Protein AF-A0A7S3EVH3-F1 (afdb_monomer)

Radius of gyration: 19.35 Å; Cα contacts (8 Å, |Δi|>4): 293; chains: 1; bounding box: 49×56×53 Å

Solvent-accessible surface area (backbone atoms only — not comparable to full-atom values): 12586 Å² total; per-res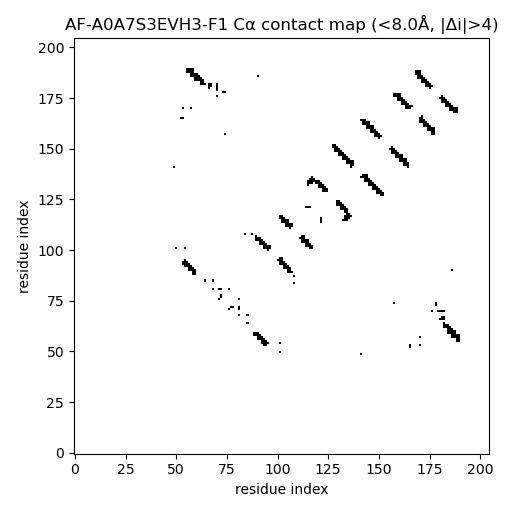idue (Å²): 135,85,92,82,82,86,76,76,78,83,79,81,77,78,91,76,84,80,89,79,80,83,69,92,84,60,80,83,80,73,80,82,63,86,82,79,84,73,80,84,78,85,78,73,87,68,60,64,76,61,52,56,76,62,47,44,47,31,38,67,69,48,63,41,57,72,43,45,50,52,36,40,50,74,71,64,50,54,70,68,59,50,58,54,57,73,70,54,78,56,36,38,36,28,42,76,38,99,84,75,42,72,34,33,32,37,49,41,96,87,71,49,74,41,75,45,33,59,87,52,73,40,76,50,75,57,97,62,29,42,36,42,36,42,34,40,80,50,78,94,77,70,28,41,36,36,40,37,38,38,34,41,75,86,69,52,71,51,47,34,43,30,45,32,39,72,60,90,79,28,44,37,35,40,38,35,41,74,95,46,61,62,32,46,38,34,23,38,63,60,84,69,76,80,80,64,71,59,72,58,59,66,70,74,108

Nearest PDB structures (foldseek):
  6c1z-assembly1_A  TM=7.494E-01  e=9.333E-07  Caenorhabditis elegans
  1yqf-assembly2_E  TM=3.099E-01  e=3.239E-01  Leishmania major
  6ntr-assembly2_B  TM=3.337E-01  e=7.549E+00  Brucella abortus

Mean predicted aligned error: 13.77 Å

Structure (mmCIF, N/CA/C/O backbone):
data_AF-A0A7S3EVH3-F1
#
_entry.id   AF-A0A7S3EVH3-F1
#
loop_
_atom_site.group_PDB
_atom_site.id
_atom_site.type_symbol
_atom_site.label_atom_id
_atom_site.label_alt_id
_atom_site.label_comp_id
_atom_site.label_asym_id
_atom_site.label_entity_id
_atom_site.label_seq_id
_atom_site.pdbx_PDB_ins_code
_atom_site.Cartn_x
_atom_site.Cartn_y
_atom_site.Cartn_z
_atom_site.occupancy
_atom_site.B_iso_or_equiv
_atom_site.auth_seq_id
_atom_site.auth_comp_id
_atom_site.auth_asym_id
_atom_site.auth_atom_id
_atom_site.pdbx_PDB_model_num
ATOM 1 N N . LYS A 1 1 ? -12.259 -39.262 -27.243 1.00 33.41 1 LYS A N 1
ATOM 2 C CA . LYS A 1 1 ? -11.154 -40.156 -26.825 1.00 33.41 1 LYS A CA 1
ATOM 3 C C . LYS A 1 1 ? -10.058 -39.291 -26.198 1.00 33.41 1 LYS A C 1
ATOM 5 O O . LYS A 1 1 ? -9.522 -38.476 -26.925 1.00 33.41 1 LYS A O 1
ATOM 10 N N . LEU A 1 2 ? -9.851 -39.462 -24.880 1.00 28.41 2 LEU A N 1
ATOM 11 C CA . LEU A 1 2 ? -8.681 -39.143 -24.023 1.00 28.41 2 LEU A CA 1
ATOM 12 C C . LEU A 1 2 ? -8.098 -37.711 -24.119 1.00 28.41 2 LEU A C 1
ATOM 14 O O . LEU A 1 2 ? -7.528 -37.355 -25.136 1.00 28.41 2 LEU A O 1
ATOM 18 N N . SER A 1 3 ? -8.292 -36.777 -23.178 1.00 29.31 3 SER A N 1
ATOM 19 C CA . SER A 1 3 ? -7.919 -36.715 -21.745 1.00 29.31 3 SER A CA 1
ATOM 20 C C . SER A 1 3 ? -6.409 -36.738 -21.451 1.00 29.31 3 SER A C 1
ATOM 22 O O . SER A 1 3 ? -5.829 -37.807 -21.300 1.00 29.31 3 SER A O 1
ATOM 24 N N . SER A 1 4 ? -5.822 -35.553 -21.258 1.00 28.30 4 SER A N 1
ATOM 25 C CA . SER A 1 4 ? -4.696 -35.265 -20.343 1.00 28.30 4 SER A CA 1
ATOM 26 C C . SER A 1 4 ? -4.442 -33.748 -20.411 1.00 28.30 4 SER A C 1
ATOM 28 O O . SER A 1 4 ? -4.101 -33.239 -21.468 1.00 28.30 4 SER A O 1
ATOM 30 N N . GLY A 1 5 ? -4.689 -32.923 -19.395 1.00 26.11 5 GLY A N 1
ATOM 31 C CA . GLY A 1 5 ? -4.369 -33.146 -17.989 1.00 26.11 5 GLY A CA 1
ATOM 32 C C . GLY A 1 5 ? -3.010 -32.537 -17.624 1.00 26.11 5 GLY A C 1
ATOM 33 O O . GLY A 1 5 ? -2.240 -33.184 -16.928 1.00 26.11 5 GLY A O 1
ATOM 34 N N . LEU A 1 6 ? -2.692 -31.318 -18.081 1.00 23.17 6 LEU A N 1
ATOM 35 C CA . LEU A 1 6 ? -1.533 -30.566 -17.586 1.00 23.17 6 LEU A CA 1
ATOM 36 C C . LEU A 1 6 ? -1.890 -29.926 -16.240 1.00 23.17 6 LEU A C 1
ATOM 38 O O . LEU A 1 6 ? -2.301 -28.772 -16.141 1.00 23.17 6 LEU A O 1
ATOM 42 N N . ARG A 1 7 ? -1.771 -30.742 -15.190 1.00 23.73 7 ARG A N 1
ATOM 43 C CA . ARG A 1 7 ? -1.682 -30.278 -13.807 1.00 23.73 7 ARG A CA 1
ATOM 44 C C . ARG A 1 7 ? -0.336 -29.575 -13.655 1.00 23.73 7 ARG A C 1
ATOM 46 O O . ARG A 1 7 ? 0.694 -30.237 -13.582 1.00 23.73 7 ARG A O 1
ATOM 53 N N . PHE A 1 8 ? -0.337 -28.248 -13.617 1.00 24.58 8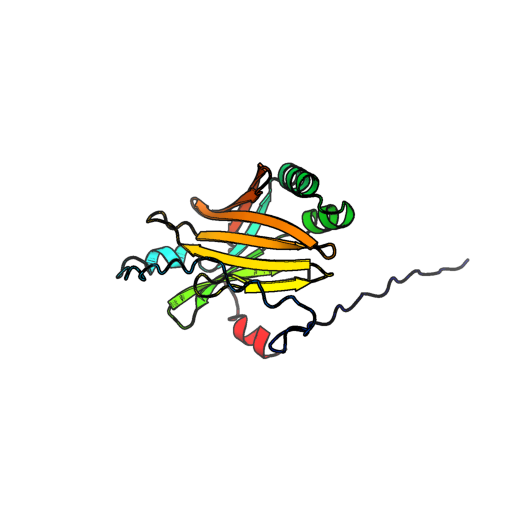 PHE A N 1
ATOM 54 C CA . PHE A 1 8 ? 0.836 -27.509 -13.163 1.00 24.58 8 PHE A CA 1
ATOM 55 C C . PHE A 1 8 ? 0.944 -27.683 -11.641 1.00 24.58 8 PHE A C 1
ATOM 57 O O . PHE A 1 8 ? -0.029 -27.397 -10.936 1.00 24.58 8 PHE A O 1
ATOM 64 N N . PRO A 1 9 ? 2.065 -28.205 -11.117 1.00 25.61 9 PRO A N 1
ATOM 65 C CA . PRO A 1 9 ? 2.225 -28.407 -9.688 1.00 25.61 9 PRO A CA 1
ATOM 66 C C . PRO A 1 9 ? 2.214 -27.052 -8.980 1.00 25.61 9 PRO A C 1
ATOM 68 O O . PRO A 1 9 ? 2.960 -26.140 -9.334 1.00 25.61 9 PRO A O 1
ATOM 71 N N . ALA A 1 10 ? 1.348 -26.936 -7.973 1.00 23.45 10 ALA A N 1
ATOM 72 C CA . ALA A 1 10 ? 1.364 -25.853 -7.007 1.00 23.45 10 ALA A CA 1
ATOM 73 C C . ALA A 1 10 ? 2.763 -25.785 -6.380 1.00 23.45 10 ALA A C 1
ATOM 75 O O . ALA A 1 10 ? 3.157 -26.662 -5.608 1.00 23.45 10 ALA A O 1
ATOM 76 N N . VAL A 1 11 ? 3.534 -24.766 -6.755 1.00 24.39 11 VAL A N 1
ATOM 77 C CA . VAL A 1 11 ? 4.850 -24.510 -6.176 1.00 24.39 11 VAL A CA 1
ATOM 78 C C . VAL A 1 11 ? 4.617 -24.030 -4.744 1.00 24.39 11 VAL A C 1
ATOM 80 O O . VAL A 1 11 ? 4.330 -22.860 -4.503 1.00 24.39 11 VAL A O 1
ATOM 83 N N . LYS A 1 12 ? 4.708 -24.959 -3.786 1.00 23.61 12 LYS A N 1
ATOM 84 C CA . LYS A 1 12 ? 4.946 -24.652 -2.373 1.00 23.61 12 LYS A CA 1
ATOM 85 C C . LYS A 1 12 ? 6.299 -23.946 -2.287 1.00 23.61 12 LYS A C 1
ATOM 87 O O . LYS A 1 12 ? 7.338 -24.600 -2.291 1.00 23.61 12 LYS A O 1
ATOM 92 N N . ILE A 1 13 ? 6.292 -22.617 -2.258 1.00 29.45 13 ILE A N 1
ATOM 93 C CA . ILE A 1 13 ? 7.488 -21.840 -1.935 1.00 29.45 13 ILE A CA 1
ATOM 94 C C . ILE A 1 13 ? 7.599 -21.830 -0.413 1.00 29.45 13 ILE A C 1
ATOM 96 O O . ILE A 1 13 ? 6.773 -21.248 0.282 1.00 29.45 13 ILE A O 1
ATOM 100 N N . VAL A 1 14 ? 8.591 -22.574 0.068 1.00 25.83 14 VAL A N 1
ATOM 101 C CA . VAL A 1 14 ? 8.949 -22.757 1.473 1.00 25.83 14 VAL A CA 1
ATOM 102 C C . VAL A 1 14 ? 9.402 -21.427 2.076 1.00 25.83 14 VAL A C 1
ATOM 104 O O . VAL A 1 14 ? 10.311 -20.781 1.557 1.00 25.83 14 VAL A O 1
ATOM 107 N N . GLU A 1 15 ? 8.784 -21.052 3.194 1.00 27.70 15 GLU A N 1
ATOM 108 C CA . GLU A 1 15 ? 9.238 -19.989 4.086 1.00 27.70 15 GLU A CA 1
ATOM 109 C C . GLU A 1 15 ? 10.544 -20.393 4.785 1.00 27.70 15 GLU A C 1
ATOM 111 O O . GLU A 1 15 ? 10.586 -21.309 5.604 1.00 27.70 15 GLU A O 1
ATOM 116 N N . ARG A 1 16 ? 11.616 -19.668 4.473 1.00 26.92 16 ARG A N 1
ATOM 117 C CA . ARG A 1 16 ? 12.707 -19.294 5.386 1.00 26.92 16 ARG A CA 1
ATOM 118 C C . ARG A 1 16 ? 13.078 -17.869 4.955 1.00 26.92 16 ARG A C 1
ATOM 120 O O . ARG A 1 16 ? 13.233 -17.624 3.767 1.00 26.92 16 ARG A O 1
ATOM 127 N N . CYS A 1 17 ? 13.107 -16.859 5.814 1.00 26.12 17 CYS A N 1
ATOM 128 C CA . CYS A 1 17 ? 13.926 -16.811 7.012 1.00 26.12 17 CYS A CA 1
ATOM 129 C C . CYS A 1 17 ? 13.255 -15.987 8.121 1.00 26.12 17 CYS A C 1
ATOM 131 O O . CYS A 1 17 ? 13.210 -14.761 8.048 1.00 26.12 17 CYS A O 1
ATOM 133 N N . GLY A 1 18 ? 12.841 -16.662 9.192 1.00 25.80 18 GLY A N 1
ATOM 134 C CA . GLY A 1 18 ? 13.049 -16.137 10.537 1.00 25.80 18 GLY A CA 1
ATOM 135 C C . GLY A 1 18 ? 14.475 -16.494 10.959 1.00 25.80 18 GLY A C 1
ATOM 136 O O . GLY A 1 18 ? 14.907 -17.615 10.712 1.00 25.80 18 GLY A O 1
ATOM 137 N N . ALA A 1 19 ? 15.196 -15.524 11.521 1.00 33.53 19 ALA A N 1
ATOM 138 C CA . ALA A 1 19 ? 16.463 -15.669 12.247 1.00 33.53 19 ALA A CA 1
ATOM 139 C C . ALA A 1 19 ? 17.527 -16.619 11.642 1.00 33.53 19 ALA A C 1
ATOM 141 O O . ALA A 1 19 ? 17.525 -17.823 11.878 1.00 33.53 19 ALA A O 1
ATOM 142 N N . GLY A 1 20 ? 18.528 -16.061 10.953 1.00 27.48 20 GLY A N 1
ATOM 143 C CA . GLY A 1 20 ? 19.763 -16.803 10.682 1.00 27.48 20 GLY A CA 1
ATOM 144 C C . GLY A 1 20 ? 20.573 -16.268 9.510 1.00 27.48 20 GLY A C 1
ATOM 145 O O . GLY A 1 20 ? 20.196 -16.478 8.366 1.00 27.48 20 GLY A O 1
ATOM 146 N N . LEU A 1 21 ? 21.692 -15.619 9.846 1.00 29.34 21 LEU A N 1
ATOM 147 C CA . LEU A 1 21 ? 22.930 -15.477 9.068 1.00 29.34 21 LEU A CA 1
ATOM 148 C C . LEU A 1 21 ? 22.802 -14.946 7.625 1.00 29.34 21 LEU A C 1
ATOM 150 O O . LEU A 1 21 ? 22.403 -15.635 6.690 1.00 29.34 21 LEU A O 1
ATOM 154 N N . LEU A 1 22 ? 23.243 -13.696 7.446 1.00 31.09 22 LEU A N 1
ATOM 155 C CA . LEU A 1 22 ? 23.577 -13.142 6.133 1.00 31.09 22 LEU A CA 1
ATOM 156 C C . LEU A 1 22 ? 24.621 -14.044 5.439 1.00 31.09 22 LEU A C 1
ATOM 158 O O . LEU A 1 22 ? 25.588 -14.430 6.091 1.00 31.09 22 LEU A O 1
ATOM 162 N N . PRO A 1 23 ? 24.478 -14.349 4.138 1.00 31.89 23 PRO A N 1
ATOM 163 C CA . PRO A 1 23 ? 25.526 -15.017 3.373 1.00 31.89 23 PRO A CA 1
ATOM 164 C C . PRO A 1 23 ? 26.793 -14.151 3.267 1.00 31.89 23 PRO A C 1
ATOM 166 O O . PRO A 1 23 ? 26.706 -12.964 2.945 1.00 31.89 23 PRO A O 1
ATOM 169 N N . ASP A 1 24 ? 27.963 -14.764 3.467 1.00 32.72 24 ASP A N 1
ATOM 170 C CA . ASP A 1 24 ? 29.290 -14.121 3.562 1.00 32.72 24 ASP A CA 1
ATOM 171 C C . ASP A 1 24 ? 29.799 -13.416 2.284 1.00 32.72 24 ASP A C 1
ATOM 173 O O . ASP A 1 24 ? 30.883 -12.838 2.281 1.00 32.72 24 ASP A O 1
ATOM 177 N N . TRP A 1 25 ? 29.032 -13.423 1.193 1.00 39.03 25 TRP A N 1
ATOM 178 C CA . TRP A 1 25 ? 29.402 -12.798 -0.085 1.00 39.03 25 TRP A CA 1
ATOM 179 C C . TRP A 1 25 ? 28.774 -11.411 -0.308 1.00 39.03 25 TRP A C 1
ATOM 181 O O . TRP A 1 25 ? 28.975 -10.802 -1.360 1.00 39.03 25 TRP A O 1
ATOM 191 N N . LEU A 1 26 ? 28.034 -10.879 0.671 1.00 33.00 26 LEU A N 1
ATOM 192 C CA . LEU A 1 26 ? 27.594 -9.483 0.658 1.00 33.00 26 LEU A CA 1
ATOM 193 C C . LEU A 1 26 ? 28.751 -8.555 1.076 1.00 33.00 26 LEU A C 1
ATOM 195 O O . LEU A 1 26 ? 29.327 -8.753 2.149 1.00 33.00 26 LEU A O 1
ATOM 199 N N . PRO A 1 27 ? 29.077 -7.505 0.298 1.00 31.69 27 PRO A N 1
ATOM 200 C CA . PRO A 1 27 ? 30.051 -6.504 0.717 1.00 31.69 27 PRO A CA 1
ATOM 201 C C . PRO A 1 27 ? 29.631 -5.876 2.055 1.00 31.69 27 PRO A C 1
ATOM 203 O O . PRO A 1 27 ? 28.543 -5.309 2.172 1.00 31.69 27 PRO A O 1
ATOM 206 N N . ARG A 1 28 ? 30.503 -5.946 3.070 1.00 36.91 28 ARG A N 1
ATOM 207 C CA . ARG A 1 28 ? 30.294 -5.361 4.413 1.00 36.91 28 ARG A CA 1
ATOM 208 C C . ARG A 1 28 ? 30.282 -3.822 4.438 1.00 36.91 28 ARG A C 1
ATOM 210 O O . ARG A 1 28 ? 30.134 -3.229 5.495 1.00 36.91 28 ARG A O 1
ATOM 217 N N . SER A 1 29 ? 30.417 -3.145 3.300 1.00 40.53 29 SER A N 1
ATOM 218 C CA . SER A 1 29 ? 30.677 -1.700 3.227 1.00 40.53 29 SER A CA 1
ATOM 219 C C . SER A 1 29 ? 29.430 -0.800 3.245 1.00 40.53 29 SER A C 1
ATOM 221 O O . SER A 1 29 ? 29.492 0.323 2.755 1.00 40.53 29 SER A O 1
ATOM 223 N N . TRP A 1 30 ? 28.290 -1.260 3.766 1.00 44.56 30 TRP A N 1
ATOM 224 C CA . TRP A 1 30 ? 27.038 -0.481 3.780 1.00 44.56 30 TRP A CA 1
ATOM 225 C C . TRP A 1 30 ? 26.741 0.212 5.124 1.00 44.56 30 TRP A C 1
ATOM 227 O O . TRP A 1 30 ? 25.708 0.864 5.264 1.00 44.56 30 TRP A O 1
ATOM 237 N N . GLU A 1 31 ? 27.653 0.113 6.098 1.00 39.75 31 GLU A N 1
ATOM 238 C CA . GLU A 1 31 ? 27.530 0.704 7.443 1.00 39.75 31 GLU A CA 1
ATOM 239 C C . GLU A 1 31 ? 27.731 2.234 7.494 1.00 39.75 31 GLU A C 1
ATOM 241 O O . GLU A 1 31 ? 27.562 2.840 8.549 1.00 39.75 31 GLU A O 1
ATOM 246 N N . SER A 1 32 ? 28.037 2.900 6.378 1.00 37.44 32 SER A N 1
ATOM 247 C CA . SER A 1 32 ? 28.276 4.350 6.333 1.00 37.44 32 SER A CA 1
ATOM 248 C C . SER A 1 32 ? 27.144 5.128 5.652 1.00 37.44 32 SER A C 1
ATOM 250 O O . SER A 1 32 ? 27.332 5.795 4.638 1.00 37.44 32 SER A O 1
ATOM 252 N N . LEU A 1 33 ? 25.951 5.108 6.249 1.00 41.22 33 LEU A N 1
ATOM 253 C CA . LEU A 1 33 ? 24.999 6.213 6.088 1.00 41.22 33 LEU A CA 1
ATOM 254 C C . LEU A 1 33 ? 24.999 7.030 7.385 1.00 41.22 33 LEU A C 1
ATOM 256 O O . LEU A 1 33 ? 24.988 6.430 8.462 1.00 41.22 33 LEU A O 1
ATOM 260 N N . PRO A 1 34 ? 25.050 8.376 7.323 1.00 30.88 34 PRO A N 1
ATOM 261 C CA . PRO A 1 34 ? 25.174 9.207 8.512 1.00 30.88 34 PRO A CA 1
ATOM 262 C C . PRO A 1 34 ? 24.037 8.898 9.486 1.00 30.88 34 PRO A C 1
ATOM 264 O O . PRO A 1 34 ? 22.855 9.011 9.157 1.00 30.88 34 PRO A O 1
ATOM 267 N N . SER A 1 35 ? 24.412 8.495 10.698 1.00 30.39 35 SER A N 1
ATOM 268 C CA . SER A 1 35 ? 23.500 8.284 11.811 1.00 30.39 35 SER A CA 1
ATOM 269 C C . SER A 1 35 ? 22.940 9.635 12.252 1.00 30.39 35 SER A C 1
ATOM 271 O O . SER A 1 35 ? 23.463 10.310 13.136 1.00 30.39 35 SER A O 1
ATOM 273 N N . PHE A 1 36 ? 21.845 10.060 11.625 1.00 31.75 36 PHE A N 1
ATOM 274 C CA . PHE A 1 36 ? 21.054 11.169 12.139 1.00 31.75 36 PHE A CA 1
ATOM 275 C C . PHE A 1 36 ? 20.420 10.735 13.469 1.00 31.75 36 PHE A C 1
ATOM 277 O O . PHE A 1 36 ? 19.382 10.074 13.508 1.00 31.75 36 PHE A O 1
ATOM 284 N N . ARG A 1 37 ? 21.082 11.079 14.580 1.00 28.02 37 ARG A N 1
ATOM 285 C CA . ARG A 1 37 ? 20.525 10.974 15.933 1.00 28.02 37 ARG A CA 1
ATOM 286 C C . ARG A 1 37 ? 19.428 12.022 16.086 1.00 28.02 37 ARG A C 1
ATOM 288 O O . ARG A 1 37 ? 19.713 13.187 16.347 1.00 28.02 37 ARG A O 1
ATOM 295 N N . TRP A 1 38 ? 18.177 11.593 15.994 1.00 36.06 38 TRP A N 1
ATOM 296 C CA . TRP A 1 38 ? 17.043 12.394 16.443 1.00 36.06 38 TRP A CA 1
ATOM 297 C C . TRP A 1 38 ? 16.610 11.938 17.833 1.00 36.06 38 TRP A C 1
ATOM 299 O O . TRP A 1 38 ? 16.515 10.744 18.115 1.00 36.06 38 TRP A O 1
ATOM 309 N N . ARG A 1 39 ? 16.402 12.906 18.730 1.00 27.31 39 ARG A N 1
ATOM 310 C CA . ARG A 1 39 ? 15.889 12.651 20.080 1.00 27.31 39 ARG A CA 1
ATOM 311 C C . ARG A 1 39 ? 14.427 12.195 19.975 1.00 27.31 39 ARG A C 1
ATOM 313 O O . ARG A 1 39 ? 13.677 12.826 19.232 1.00 27.31 39 ARG A O 1
ATOM 320 N N . PRO A 1 40 ? 13.995 11.168 20.725 1.00 35.19 40 PRO A N 1
ATOM 321 C CA . PRO A 1 40 ? 12.588 10.797 20.770 1.00 35.19 40 PRO A CA 1
ATOM 322 C C . PRO A 1 40 ? 11.782 11.952 21.373 1.00 35.19 40 PRO A C 1
ATOM 324 O O . PRO A 1 40 ? 12.034 12.386 22.500 1.00 35.19 40 PRO A O 1
ATOM 327 N N . VAL A 1 41 ? 10.816 12.467 20.614 1.00 36.09 41 VAL A N 1
ATOM 328 C CA . VAL A 1 41 ? 9.817 13.403 21.132 1.00 36.09 41 VAL A CA 1
ATOM 329 C C . VAL A 1 41 ? 8.878 12.599 22.028 1.00 36.09 41 VAL A C 1
ATOM 331 O O . VAL A 1 41 ? 8.120 11.759 21.552 1.00 36.09 41 VAL A O 1
ATOM 334 N N . ARG A 1 42 ? 8.941 12.837 23.342 1.00 38.47 42 ARG A N 1
ATOM 335 C CA . ARG A 1 42 ? 7.944 12.346 24.303 1.00 38.47 42 ARG A CA 1
ATOM 336 C C . ARG A 1 42 ? 6.611 13.048 24.023 1.00 38.47 42 ARG A C 1
ATOM 338 O O . ARG A 1 42 ? 6.386 14.151 24.512 1.00 38.47 42 ARG A O 1
ATOM 345 N N . SER A 1 43 ? 5.731 12.435 23.237 1.00 38.50 43 SER A N 1
ATOM 346 C CA . SER A 1 43 ? 4.364 12.920 23.027 1.00 38.50 43 SER A CA 1
ATOM 347 C C . SER A 1 43 ? 3.420 12.292 24.059 1.00 38.50 43 SER A C 1
ATOM 349 O O . SER A 1 43 ? 2.974 11.154 23.946 1.00 38.50 43 SER A O 1
ATOM 351 N N . GLY A 1 44 ? 3.136 13.050 25.120 1.00 33.50 44 GLY A N 1
ATOM 352 C CA . GLY A 1 44 ? 2.207 12.658 26.176 1.00 33.50 44 GLY A CA 1
ATOM 353 C C . GLY A 1 44 ? 0.739 12.634 25.728 1.00 33.50 44 GL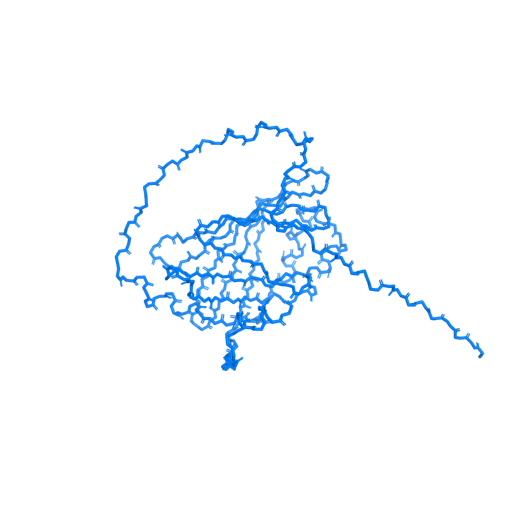Y A C 1
ATOM 354 O O . GLY A 1 44 ? 0.280 13.516 25.007 1.00 33.50 44 GLY A O 1
ATOM 355 N N . CYS A 1 45 ? 0.009 11.630 26.227 1.00 33.09 45 CYS A N 1
ATOM 356 C CA . CYS A 1 45 ? -1.435 11.548 26.520 1.00 33.09 45 CYS A CA 1
ATOM 357 C C . CYS A 1 45 ? -2.487 11.811 25.407 1.00 33.09 45 CYS A C 1
ATOM 359 O O . CYS A 1 45 ? -3.593 11.287 25.499 1.00 33.09 45 CYS A O 1
ATOM 361 N N . LYS A 1 46 ? -2.192 12.526 24.312 1.00 40.50 46 LYS A N 1
ATOM 362 C CA . LYS A 1 46 ? -3.131 12.698 23.179 1.00 40.50 46 LYS A CA 1
ATOM 363 C C . LYS A 1 46 ? -3.098 11.541 22.169 1.00 40.50 46 LYS A C 1
ATOM 365 O O . LYS A 1 46 ? -4.019 11.415 21.373 1.00 40.50 46 LYS A O 1
ATOM 370 N N . SER A 1 47 ? -2.085 10.676 22.202 1.00 50.81 47 SER A N 1
ATOM 371 C CA . SER A 1 47 ? -1.869 9.633 21.184 1.00 50.81 47 SER A CA 1
ATOM 372 C C . SER A 1 47 ? -2.904 8.493 21.207 1.00 50.81 47 SER A C 1
ATOM 374 O O . SER A 1 47 ? -3.228 7.949 20.152 1.00 50.81 47 SER A O 1
ATOM 376 N N . ALA A 1 48 ? -3.481 8.156 22.367 1.00 51.66 48 ALA A N 1
ATOM 377 C CA . ALA A 1 48 ? -4.284 6.938 22.538 1.00 51.66 48 ALA A CA 1
ATOM 378 C C . ALA A 1 48 ? -5.625 6.940 21.769 1.00 51.66 48 ALA A C 1
ATOM 380 O O . ALA A 1 48 ? -5.944 5.981 21.068 1.00 51.66 48 ALA A O 1
ATOM 381 N N . ARG A 1 49 ? -6.408 8.033 21.820 1.00 54.06 49 ARG A N 1
ATOM 382 C CA . ARG A 1 49 ? -7.712 8.107 21.116 1.00 54.06 49 ARG A CA 1
ATOM 383 C C . ARG A 1 49 ? -7.580 8.137 19.591 1.00 54.06 49 ARG A C 1
ATOM 385 O O . ARG A 1 49 ? -8.489 7.704 18.889 1.00 54.06 49 ARG A O 1
ATOM 392 N N . HIS A 1 50 ? -6.469 8.646 19.059 1.00 64.69 50 HIS A N 1
ATOM 393 C CA . HIS A 1 50 ? -6.274 8.748 17.611 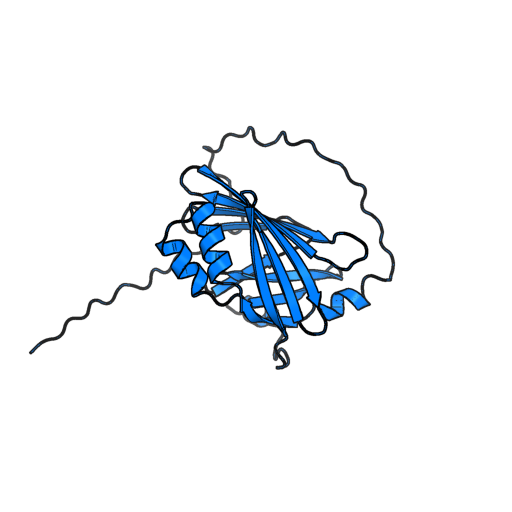1.00 64.69 50 HIS A CA 1
ATOM 394 C C . HIS A 1 50 ? -5.892 7.405 16.981 1.00 64.69 50 HIS A C 1
ATOM 396 O O . HIS A 1 50 ? -6.397 7.082 15.904 1.00 64.69 50 HIS A O 1
ATOM 402 N N . LYS A 1 51 ? -5.098 6.583 17.681 1.00 73.19 51 LYS A N 1
ATOM 403 C CA . LYS A 1 51 ? -4.738 5.225 17.242 1.00 73.19 51 LYS A CA 1
ATOM 404 C C . LYS A 1 51 ? -5.970 4.314 17.105 1.00 73.19 51 LYS A C 1
ATOM 406 O O . LYS A 1 51 ? -6.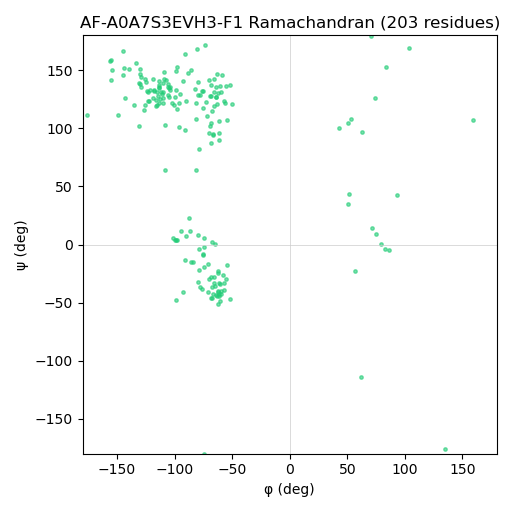033 3.530 16.165 1.00 73.19 51 LYS A O 1
ATOM 411 N N . GLN A 1 52 ? -7.009 4.491 17.931 1.00 81.75 52 GLN A N 1
ATOM 412 C CA . GLN A 1 52 ? -8.247 3.694 17.849 1.00 81.75 52 GLN A CA 1
ATOM 413 C C . GLN A 1 52 ? -8.951 3.752 16.485 1.00 81.75 52 GLN A C 1
ATOM 415 O O . GLN A 1 52 ? -9.541 2.761 16.057 1.00 81.75 52 GLN A O 1
ATOM 420 N N . ARG A 1 53 ? -8.881 4.884 15.767 1.00 87.56 53 ARG A N 1
ATOM 421 C CA . ARG A 1 53 ? -9.506 5.006 14.435 1.00 87.56 53 ARG A CA 1
ATOM 422 C C . ARG A 1 53 ? -8.856 4.095 13.399 1.00 87.56 53 ARG A C 1
ATOM 424 O O . ARG A 1 53 ? -9.532 3.689 12.460 1.00 87.56 53 ARG A O 1
ATOM 431 N N . TRP A 1 54 ? -7.577 3.780 13.582 1.00 90.38 54 TRP A N 1
ATOM 432 C CA . TRP A 1 54 ? -6.815 2.907 12.699 1.00 90.38 54 TRP A CA 1
ATOM 433 C C . TRP A 1 54 ? -7.095 1.431 12.961 1.00 90.38 54 TRP A C 1
ATOM 435 O O . TRP A 1 54 ? -7.072 0.643 12.020 1.00 90.38 54 TRP A O 1
ATOM 445 N N . ILE A 1 55 ? -7.383 1.063 14.213 1.00 90.75 55 ILE A N 1
ATOM 446 C CA . ILE A 1 55 ? -7.557 -0.330 14.635 1.00 90.75 55 ILE A CA 1
ATOM 447 C C . ILE A 1 55 ? -8.695 -0.997 13.860 1.00 90.75 55 ILE A C 1
ATOM 449 O O . ILE A 1 55 ? -9.809 -0.471 13.774 1.00 90.75 55 ILE A O 1
ATOM 453 N N . GLY A 1 56 ? -8.417 -2.183 13.329 1.00 91.44 56 GLY A N 1
ATOM 454 C CA . GLY A 1 56 ? -9.369 -3.016 12.607 1.00 91.44 56 GLY A CA 1
ATOM 455 C C . GLY A 1 56 ? -8.795 -3.602 11.324 1.00 91.44 56 GLY A C 1
ATOM 456 O O . GLY A 1 56 ? -7.615 -3.446 11.006 1.00 91.44 56 GLY A O 1
ATOM 457 N N . HIS A 1 57 ? -9.659 -4.295 10.588 1.00 94.06 57 HIS A N 1
ATOM 458 C CA . HIS A 1 57 ? -9.343 -4.884 9.291 1.00 94.06 57 HIS A CA 1
ATOM 459 C C . HIS A 1 57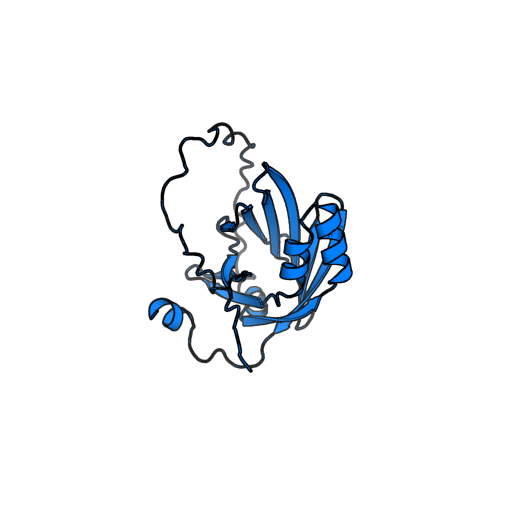 ? -9.878 -3.982 8.179 1.00 94.06 57 HIS A C 1
ATOM 461 O O . HIS A 1 57 ? -11.052 -3.619 8.162 1.00 94.06 57 HIS A O 1
ATOM 467 N N . TRP A 1 58 ? -8.994 -3.621 7.263 1.00 94.75 58 TRP A N 1
ATOM 468 C CA . TRP A 1 58 ? -9.228 -2.771 6.112 1.00 94.75 58 TRP A CA 1
ATOM 469 C C . TRP A 1 58 ? -9.097 -3.589 4.833 1.00 94.75 58 TRP A C 1
ATOM 471 O O . TRP A 1 58 ? -8.065 -4.218 4.582 1.00 94.75 58 TRP A O 1
ATOM 481 N N . GLU A 1 59 ? -10.135 -3.560 4.014 1.00 94.50 59 GLU A N 1
ATOM 482 C CA . GLU A 1 59 ? -10.189 -4.250 2.731 1.00 94.50 59 GLU A CA 1
ATOM 483 C C . GLU A 1 59 ? -10.141 -3.251 1.592 1.00 94.50 59 GLU A C 1
ATOM 485 O O . GLU A 1 59 ? -10.671 -2.146 1.718 1.00 94.50 59 GLU A O 1
ATOM 490 N N . LEU A 1 60 ? -9.550 -3.660 0.469 1.00 93.19 60 LEU A N 1
ATOM 491 C CA . LEU A 1 60 ? -9.577 -2.885 -0.763 1.00 93.19 60 LEU A CA 1
ATOM 492 C C . LEU A 1 60 ? -11.014 -2.463 -1.111 1.00 93.19 60 LEU A C 1
ATOM 494 O O . LEU A 1 60 ? -11.886 -3.306 -1.324 1.00 93.19 60 LEU A O 1
ATOM 498 N N . GLU A 1 61 ? -11.232 -1.155 -1.199 1.00 93.31 61 GLU A N 1
ATOM 499 C CA . GLU A 1 61 ? -12.456 -0.554 -1.729 1.00 93.31 61 GLU A CA 1
ATOM 500 C C . GLU A 1 61 ? -12.243 -0.123 -3.182 1.00 93.31 61 GLU A C 1
ATOM 502 O O . GLU A 1 61 ? -13.053 -0.446 -4.048 1.00 93.31 61 GLU A O 1
ATOM 507 N N . SER A 1 62 ? -11.136 0.572 -3.460 1.00 93.44 62 SER A N 1
ATOM 508 C CA . SER A 1 62 ? -10.755 0.985 -4.812 1.00 93.44 62 SER A CA 1
ATOM 509 C C . SER A 1 62 ? -9.251 1.228 -4.937 1.00 93.44 62 SER A C 1
ATOM 511 O O . SER A 1 62 ? -8.557 1.490 -3.953 1.00 93.44 62 SER A O 1
ATOM 513 N N . SER A 1 63 ? -8.739 1.152 -6.161 1.00 92.75 63 SER A N 1
ATOM 514 C CA . SER A 1 63 ? -7.339 1.413 -6.492 1.00 92.75 63 SER A CA 1
ATOM 515 C C . SER A 1 63 ? -7.216 2.074 -7.859 1.00 92.75 63 SER A C 1
ATOM 517 O O . SER A 1 63 ? -7.986 1.804 -8.779 1.00 92.75 63 SER A O 1
ATOM 519 N N . GLU A 1 64 ? -6.234 2.960 -8.001 1.00 93.12 64 GLU A N 1
ATOM 520 C CA . GLU A 1 64 ? -5.851 3.538 -9.290 1.00 93.12 64 GLU A CA 1
ATOM 521 C C . GLU A 1 64 ? -4.928 2.573 -10.059 1.00 93.12 64 GLU A C 1
ATOM 523 O O . GLU A 1 64 ? -3.755 2.875 -10.290 1.00 93.12 64 GLU A O 1
ATOM 528 N N . ASP A 1 65 ? -5.446 1.397 -10.430 1.00 90.25 65 ASP A N 1
ATOM 529 C CA . ASP A 1 65 ? -4.658 0.293 -11.007 1.00 90.25 65 ASP A CA 1
ATOM 530 C C . ASP A 1 65 ? -3.902 0.693 -12.282 1.00 90.25 65 ASP A C 1
ATOM 532 O O . ASP A 1 65 ? -2.732 0.346 -12.432 1.00 90.25 65 ASP A O 1
ATOM 536 N N . ASP A 1 66 ? -4.509 1.495 -13.162 1.00 92.56 66 ASP A N 1
ATOM 537 C CA . ASP A 1 66 ? -3.850 1.971 -14.388 1.00 92.56 66 ASP A CA 1
ATOM 538 C C . ASP A 1 66 ? -2.615 2.833 -14.080 1.00 92.56 66 ASP A C 1
ATOM 540 O O . ASP A 1 66 ? -1.570 2.708 -14.727 1.00 92.56 66 ASP A O 1
ATOM 544 N N . LYS A 1 67 ? -2.703 3.689 -13.050 1.00 92.44 67 LYS A N 1
ATOM 545 C CA . LYS A 1 67 ? -1.568 4.503 -12.593 1.00 92.44 67 LYS A CA 1
ATOM 546 C C . LYS A 1 67 ? -0.523 3.637 -11.901 1.00 92.44 67 LYS A C 1
ATOM 548 O O . LYS A 1 67 ? 0.667 3.828 -12.141 1.00 92.44 67 LYS A O 1
ATOM 553 N N . ALA A 1 68 ? -0.948 2.675 -11.082 1.00 89.44 68 ALA A N 1
ATOM 554 C CA . ALA A 1 68 ? -0.043 1.731 -10.437 1.00 89.44 68 ALA A CA 1
ATOM 555 C C . ALA A 1 68 ? 0.727 0.896 -11.477 1.00 89.44 68 ALA A C 1
ATOM 557 O O . ALA A 1 68 ? 1.943 0.737 -11.363 1.00 89.44 68 ALA A O 1
ATOM 558 N N . GLU A 1 69 ? 0.063 0.424 -12.538 1.00 90.19 69 GLU A N 1
ATOM 559 C CA . GLU A 1 69 ? 0.713 -0.284 -13.642 1.00 90.19 69 GLU A CA 1
ATOM 560 C C . GLU A 1 69 ? 1.692 0.617 -14.403 1.00 90.19 69 GLU A C 1
ATOM 562 O O . GLU A 1 69 ? 2.810 0.179 -14.694 1.00 90.19 69 GLU A O 1
ATOM 567 N N . ALA A 1 70 ? 1.312 1.863 -14.699 1.00 90.19 70 ALA A N 1
ATOM 568 C CA . ALA A 1 70 ? 2.188 2.828 -15.360 1.00 90.19 70 ALA A CA 1
ATOM 569 C C . ALA A 1 70 ? 3.448 3.126 -14.529 1.00 90.19 70 ALA A C 1
ATOM 571 O O . ALA A 1 70 ? 4.554 3.100 -15.071 1.00 90.19 70 ALA A O 1
ATOM 572 N N . VAL A 1 71 ? 3.293 3.323 -13.216 1.00 88.12 71 VAL A N 1
ATOM 573 C CA . VAL A 1 71 ? 4.404 3.526 -12.275 1.00 88.12 71 VAL A CA 1
ATOM 574 C C . VAL A 1 71 ? 5.313 2.301 -12.237 1.00 88.12 71 VAL A C 1
ATOM 576 O O . VAL A 1 71 ? 6.510 2.419 -12.474 1.00 88.12 71 VAL A O 1
ATOM 579 N N . MET A 1 72 ? 4.764 1.099 -12.037 1.00 86.25 72 MET A N 1
ATOM 580 C CA . MET A 1 72 ? 5.569 -0.128 -12.033 1.00 86.25 72 MET A CA 1
ATOM 581 C C . MET A 1 72 ? 6.288 -0.359 -13.370 1.00 86.25 72 MET A C 1
ATOM 583 O O . MET A 1 72 ? 7.392 -0.898 -13.399 1.00 86.25 72 MET A O 1
ATOM 587 N N . LYS A 1 73 ? 5.672 0.022 -14.496 1.00 88.25 73 LYS A N 1
ATOM 588 C CA . LYS A 1 73 ? 6.303 -0.060 -15.819 1.00 88.25 73 LYS A CA 1
ATOM 589 C C . LYS A 1 73 ? 7.482 0.912 -15.935 1.00 88.25 73 LYS A C 1
ATOM 591 O O . LYS A 1 73 ? 8.506 0.511 -16.482 1.00 88.25 73 LYS A O 1
ATOM 596 N N . ALA A 1 74 ? 7.343 2.142 -15.437 1.00 86.06 74 ALA A N 1
ATOM 597 C CA . ALA A 1 74 ? 8.413 3.141 -15.423 1.00 86.06 74 ALA A CA 1
ATOM 598 C C . ALA A 1 74 ? 9.587 2.721 -14.520 1.00 86.06 74 ALA A C 1
ATOM 600 O O . ALA A 1 74 ? 10.739 2.901 -14.895 1.00 86.06 74 ALA A O 1
ATOM 601 N N . GLU A 1 75 ? 9.293 2.060 -13.400 1.00 80.38 75 GLU A N 1
ATOM 602 C CA . GLU A 1 75 ? 10.270 1.468 -12.471 1.00 80.38 75 GLU A CA 1
ATOM 603 C C . GLU A 1 75 ? 10.923 0.171 -13.002 1.00 80.38 75 GLU A C 1
ATOM 605 O O . GLU A 1 75 ? 11.658 -0.514 -12.294 1.00 80.38 75 GLU A O 1
ATOM 610 N N . GLY A 1 76 ? 10.640 -0.224 -14.248 1.00 80.62 76 GLY A N 1
ATOM 611 C CA . GLY A 1 76 ? 11.256 -1.396 -14.874 1.00 80.62 76 GLY A CA 1
ATOM 612 C C . GLY A 1 76 ? 10.781 -2.746 -14.322 1.00 80.62 76 GLY A C 1
ATOM 613 O O . GLY A 1 76 ? 11.385 -3.778 -14.620 1.00 80.62 76 GLY A O 1
ATOM 614 N N . VAL A 1 77 ? 9.685 -2.787 -13.553 1.00 81.50 77 VAL A N 1
ATOM 615 C CA . VAL A 1 77 ? 9.122 -4.042 -13.029 1.00 81.50 77 VAL A CA 1
ATOM 616 C C . VAL A 1 77 ? 8.682 -4.930 -14.202 1.00 81.50 77 VAL A C 1
ATOM 618 O O . VAL A 1 77 ? 7.943 -4.445 -15.059 1.00 81.50 77 VAL A O 1
ATOM 621 N N . PRO A 1 78 ? 9.048 -6.224 -14.271 1.00 83.69 78 PRO A N 1
ATOM 622 C CA . PRO A 1 78 ? 8.689 -7.100 -15.392 1.00 83.69 78 PRO A CA 1
ATOM 623 C C . PRO A 1 78 ? 7.175 -7.243 -15.617 1.00 83.69 78 PRO A C 1
ATOM 625 O O . PRO A 1 78 ? 6.401 -7.301 -14.664 1.00 83.69 78 PRO A O 1
ATOM 628 N N . PHE A 1 79 ? 6.742 -7.381 -16.878 1.00 83.25 79 PHE A N 1
ATOM 629 C CA . PHE A 1 79 ? 5.315 -7.431 -17.257 1.00 83.25 79 PHE A CA 1
ATOM 630 C C . PHE A 1 79 ? 4.502 -8.459 -16.457 1.00 83.25 79 PHE A C 1
ATOM 632 O O . PHE A 1 79 ? 3.437 -8.130 -15.938 1.00 83.25 79 PHE A O 1
ATOM 639 N N . VAL A 1 80 ? 5.022 -9.682 -16.315 1.00 85.00 80 VAL A N 1
ATOM 640 C CA . VAL A 1 80 ? 4.343 -10.758 -15.577 1.00 85.00 80 VAL A CA 1
ATOM 641 C C . VAL A 1 80 ? 4.169 -10.387 -14.102 1.00 85.00 80 VAL A C 1
ATOM 643 O O . VAL A 1 80 ? 3.072 -10.532 -13.570 1.00 85.00 80 VAL A O 1
ATOM 646 N N . ALA A 1 81 ? 5.206 -9.836 -13.463 1.00 81.75 81 ALA A N 1
ATOM 647 C CA . ALA A 1 81 ? 5.141 -9.397 -12.070 1.00 81.75 81 ALA A CA 1
ATOM 648 C C . ALA A 1 81 ? 4.099 -8.282 -11.876 1.00 81.75 81 ALA A C 1
ATOM 650 O O . ALA A 1 81 ? 3.305 -8.353 -10.939 1.00 81.75 81 ALA A O 1
ATOM 651 N N . ARG A 1 82 ? 4.018 -7.316 -12.805 1.00 84.75 82 ARG A N 1
ATOM 652 C CA . ARG A 1 82 ? 2.989 -6.261 -12.770 1.00 84.75 82 ARG A CA 1
ATOM 653 C C . ARG A 1 82 ? 1.581 -6.839 -12.855 1.00 84.75 82 ARG A C 1
ATOM 655 O O . ARG A 1 82 ? 0.735 -6.507 -12.034 1.00 84.75 82 ARG A O 1
ATOM 662 N N . LYS A 1 83 ? 1.319 -7.738 -13.808 1.00 87.62 83 LYS A N 1
ATOM 663 C CA . LYS A 1 83 ? -0.017 -8.337 -13.974 1.00 87.62 83 LYS A CA 1
ATOM 664 C C . LYS A 1 83 ? -0.427 -9.217 -12.793 1.00 87.62 83 LYS A C 1
ATOM 666 O O . LYS A 1 83 ? -1.609 -9.253 -12.463 1.00 87.62 83 LYS A O 1
ATOM 671 N N . VAL A 1 84 ? 0.521 -9.893 -12.141 1.00 84.88 84 VAL A N 1
ATOM 672 C CA . VAL A 1 84 ? 0.260 -10.613 -10.884 1.00 84.88 84 VAL A CA 1
ATOM 673 C C . VAL A 1 84 ? -0.064 -9.630 -9.757 1.00 84.88 84 VAL A C 1
ATOM 675 O O . VAL A 1 84 ? -1.065 -9.821 -9.070 1.00 84.88 84 VAL A O 1
ATOM 678 N N . ALA A 1 85 ? 0.714 -8.554 -9.610 1.00 82.44 85 ALA A N 1
ATOM 679 C CA . ALA A 1 85 ? 0.480 -7.531 -8.592 1.00 82.44 85 ALA A CA 1
ATOM 680 C C . ALA A 1 85 ? -0.896 -6.855 -8.738 1.00 82.44 85 ALA A C 1
ATOM 682 O O . ALA A 1 85 ? -1.581 -6.675 -7.740 1.00 82.44 85 ALA A O 1
ATOM 683 N N . MET A 1 86 ? -1.352 -6.563 -9.963 1.00 85.00 86 MET A N 1
ATOM 684 C CA . MET A 1 86 ? -2.672 -5.945 -10.200 1.00 85.00 86 MET A CA 1
ATOM 685 C C . MET A 1 86 ? -3.857 -6.881 -9.933 1.00 85.00 86 MET A C 1
ATOM 687 O O . MET A 1 86 ? -4.985 -6.432 -9.785 1.00 85.00 86 MET A O 1
ATOM 691 N N . ARG A 1 87 ? -3.637 -8.198 -9.859 1.00 84.44 87 ARG A N 1
ATOM 692 C CA . ARG A 1 87 ? -4.691 -9.150 -9.463 1.00 84.44 87 ARG A CA 1
ATOM 693 C C . ARG A 1 87 ? -4.799 -9.311 -7.953 1.00 84.44 87 ARG A C 1
ATOM 695 O O . ARG A 1 87 ? -5.770 -9.894 -7.467 1.00 84.44 87 ARG A O 1
ATOM 702 N N . PHE A 1 88 ? -3.794 -8.852 -7.219 1.00 84.38 88 PHE A N 1
ATOM 703 C CA . PHE A 1 88 ? -3.770 -8.970 -5.779 1.00 84.38 88 PHE A CA 1
ATOM 704 C C . PHE A 1 88 ? -4.695 -7.941 -5.141 1.00 84.38 88 PHE A C 1
ATOM 706 O O . PHE A 1 88 ? -4.637 -6.756 -5.449 1.00 84.38 88 PHE A O 1
ATOM 713 N N . LYS A 1 89 ? -5.527 -8.403 -4.209 1.00 86.88 89 LYS A N 1
ATOM 714 C CA . LYS A 1 89 ? -6.381 -7.537 -3.400 1.00 86.88 89 LYS A CA 1
ATOM 715 C C . LYS A 1 89 ? -5.673 -7.271 -2.073 1.00 86.88 89 LYS A C 1
ATOM 717 O O . LYS A 1 89 ? -5.688 -8.161 -1.217 1.00 86.88 89 LYS A O 1
ATOM 722 N N . PRO A 1 90 ? -5.027 -6.105 -1.893 1.00 87.56 90 PRO A N 1
ATOM 723 C CA . PRO A 1 90 ? -4.365 -5.796 -0.643 1.00 87.56 90 PRO A CA 1
ATOM 724 C C . PRO A 1 90 ? -5.387 -5.671 0.481 1.00 87.56 90 PRO A C 1
ATOM 726 O O . PRO A 1 90 ? -6.479 -5.125 0.323 1.00 87.56 90 PRO A O 1
ATOM 729 N N . GLU A 1 91 ? -4.986 -6.148 1.647 1.00 91.69 91 GLU A N 1
ATOM 730 C CA . GLU A 1 91 ? -5.707 -5.962 2.895 1.00 91.69 91 GLU A CA 1
ATOM 731 C C . GLU A 1 91 ? -4.721 -5.453 3.936 1.00 91.69 91 GLU A C 1
ATOM 733 O O . GLU A 1 91 ? -3.522 -5.752 3.873 1.00 91.69 91 GLU A O 1
ATOM 738 N N . ARG A 1 92 ? -5.232 -4.689 4.899 1.00 92.62 92 ARG A N 1
ATOM 739 C CA . ARG A 1 92 ? -4.441 -4.216 6.030 1.00 92.62 92 ARG A CA 1
ATOM 740 C C . ARG A 1 92 ? -5.143 -4.484 7.334 1.00 92.62 92 ARG A C 1
ATOM 742 O O . ARG A 1 92 ? -6.364 -4.398 7.418 1.00 92.62 92 ARG A O 1
ATOM 749 N N . ARG A 1 93 ? -4.369 -4.763 8.367 1.00 92.25 93 ARG A N 1
ATOM 750 C CA . ARG A 1 93 ? -4.864 -4.871 9.733 1.00 92.25 93 ARG A CA 1
ATOM 751 C C . ARG A 1 93 ? -4.055 -3.943 10.603 1.00 92.25 93 ARG A C 1
ATOM 753 O O . ARG A 1 93 ? -2.864 -3.790 10.383 1.00 92.25 93 ARG A O 1
ATOM 760 N N . PHE A 1 94 ? -4.709 -3.319 11.563 1.00 91.25 94 PHE A N 1
ATOM 761 C CA . PHE A 1 94 ? -4.020 -2.571 12.598 1.00 91.25 94 PHE A CA 1
ATOM 762 C C . PHE A 1 94 ? -4.568 -2.983 13.949 1.00 91.25 94 PHE A C 1
ATOM 764 O O . PHE A 1 94 ? -5.780 -3.148 14.111 1.00 91.25 94 PHE A O 1
ATOM 771 N N . PHE A 1 95 ? -3.672 -3.124 14.909 1.00 87.75 95 PHE A N 1
ATOM 772 C CA . PHE A 1 95 ? -3.986 -3.454 16.287 1.00 87.75 95 PHE A CA 1
ATOM 773 C C . PHE A 1 95 ? -3.011 -2.739 17.216 1.00 87.75 95 PHE A C 1
ATOM 775 O O . PHE A 1 95 ? -2.000 -2.178 16.789 1.00 87.75 95 PHE A O 1
ATOM 782 N N . GLU A 1 96 ? -3.355 -2.724 18.494 1.00 84.81 96 GLU A N 1
ATOM 783 C CA . GLU A 1 96 ? -2.465 -2.246 19.540 1.00 84.81 96 GLU A CA 1
ATOM 784 C C . GLU A 1 96 ? -1.493 -3.374 19.897 1.00 84.81 96 GLU A C 1
ATOM 786 O O . GLU A 1 96 ? -1.907 -4.496 20.191 1.00 84.81 96 GLU A O 1
ATOM 791 N N . GLY A 1 97 ? -0.199 -3.102 19.755 1.00 76.00 97 GLY A N 1
ATOM 792 C CA . GLY A 1 97 ? 0.872 -3.999 20.162 1.00 76.00 97 GLY A CA 1
ATOM 793 C C . GLY A 1 97 ? 1.033 -4.029 21.679 1.00 76.00 97 GLY A C 1
ATOM 794 O O . GLY A 1 97 ? 0.455 -3.216 22.398 1.00 76.00 97 GLY A O 1
ATOM 795 N N . ASP A 1 98 ? 1.869 -4.951 22.153 1.00 74.69 98 ASP A N 1
ATOM 796 C CA . ASP A 1 98 ? 2.068 -5.200 23.587 1.00 74.69 98 ASP A CA 1
ATOM 797 C C . ASP A 1 98 ? 2.634 -3.963 24.330 1.00 74.69 98 ASP A C 1
ATOM 799 O O . ASP A 1 98 ? 2.365 -3.769 25.513 1.00 74.69 98 ASP A O 1
ATOM 803 N N . ASP A 1 99 ? 3.317 -3.066 23.607 1.00 74.12 99 ASP A N 1
ATOM 804 C CA . ASP A 1 99 ? 3.868 -1.802 24.119 1.00 74.12 99 ASP A CA 1
ATOM 805 C C . ASP A 1 99 ? 2.898 -0.598 24.012 1.00 74.12 99 ASP A C 1
ATOM 807 O O . ASP A 1 99 ? 3.297 0.548 24.228 1.00 74.12 99 ASP A O 1
ATOM 811 N N . GLY A 1 100 ? 1.631 -0.811 23.624 1.00 73.75 100 GLY A N 1
ATOM 812 C CA . GLY A 1 100 ? 0.652 0.268 23.378 1.00 73.75 100 GLY A CA 1
ATOM 813 C C . GLY A 1 100 ? 0.877 1.035 22.061 1.00 73.75 100 GLY A C 1
ATOM 814 O O . GLY A 1 100 ? 0.273 2.084 21.787 1.00 73.75 100 GLY A O 1
ATOM 815 N N . GLU A 1 101 ? 1.782 0.535 21.219 1.00 79.19 101 GLU A N 1
ATOM 816 C CA . GLU A 1 101 ? 2.059 1.092 19.900 1.00 79.19 101 GLU A CA 1
ATOM 817 C C . GLU A 1 101 ? 1.153 0.503 18.820 1.00 79.19 101 GLU A C 1
ATOM 819 O O . GLU A 1 101 ? 0.733 -0.646 18.897 1.00 79.19 101 GLU A O 1
ATOM 824 N N . LEU A 1 102 ? 0.821 1.301 17.799 1.00 82.38 102 LEU A N 1
ATOM 825 C CA . LEU A 1 102 ? 0.014 0.801 16.687 1.00 82.38 102 LEU A CA 1
ATOM 826 C C . LEU A 1 102 ? 0.898 -0.071 15.796 1.00 82.38 102 LEU A C 1
ATOM 828 O O . LEU A 1 102 ? 1.843 0.431 15.186 1.00 82.38 102 LEU A O 1
ATOM 832 N N . VAL A 1 103 ? 0.550 -1.347 15.683 1.00 83.94 103 VAL A N 1
ATOM 833 C CA . VAL A 1 103 ? 1.196 -2.290 14.771 1.00 83.94 103 VAL A CA 1
ATOM 834 C C . VAL A 1 103 ? 0.261 -2.527 13.595 1.00 83.94 103 VAL A C 1
ATOM 836 O O . VAL A 1 103 ? -0.926 -2.813 13.770 1.00 83.94 103 VAL A O 1
ATOM 839 N N . GLY A 1 104 ? 0.788 -2.345 12.388 1.00 86.69 104 GLY A N 1
ATOM 840 C CA . GLY A 1 104 ? 0.104 -2.675 11.149 1.00 86.69 104 GLY A CA 1
ATOM 841 C C . GLY A 1 104 ? 0.553 -4.031 10.620 1.00 86.69 104 GLY A C 1
ATOM 842 O O . GLY A 1 104 ? 1.689 -4.441 10.816 1.00 86.69 104 GLY A O 1
ATOM 843 N N . GLU A 1 105 ? -0.310 -4.698 9.875 1.00 88.50 105 GLU A N 1
ATOM 844 C CA . GLU A 1 105 ? 0.037 -5.844 9.048 1.00 88.50 105 GLU A CA 1
ATOM 845 C C . GLU A 1 105 ? -0.519 -5.636 7.645 1.00 88.50 105 GLU A C 1
ATOM 847 O O . GLU A 1 105 ? -1.657 -5.192 7.462 1.00 88.50 105 GLU A O 1
ATOM 852 N N . LEU A 1 106 ? 0.285 -5.972 6.643 1.00 87.50 106 LEU A N 1
ATOM 853 C CA . LEU A 1 106 ? -0.095 -5.945 5.241 1.00 87.50 106 LEU A CA 1
ATOM 854 C C . LEU A 1 106 ? -0.160 -7.367 4.725 1.00 87.50 106 LEU A C 1
ATOM 856 O O . LEU A 1 106 ? 0.784 -8.143 4.880 1.00 87.50 106 LEU A O 1
ATOM 860 N N . LYS A 1 107 ? -1.254 -7.687 4.046 1.00 84.38 107 LYS A N 1
ATOM 861 C CA . LYS A 1 107 ? -1.357 -8.952 3.336 1.00 84.38 107 LYS A CA 1
ATOM 862 C C . LYS A 1 107 ? -0.341 -8.973 2.195 1.00 84.38 107 LYS A C 1
ATOM 864 O O . LYS A 1 107 ? -0.263 -8.027 1.409 1.00 84.38 107 LYS A O 1
ATOM 869 N N . THR A 1 108 ? 0.427 -10.047 2.097 1.00 77.25 108 THR A N 1
ATOM 870 C CA . THR A 1 108 ? 1.426 -10.255 1.047 1.00 77.25 108 THR A CA 1
ATOM 871 C C . THR A 1 108 ? 0.820 -10.994 -0.145 1.00 77.25 108 THR A C 1
ATOM 873 O O . THR A 1 108 ? -0.222 -11.645 -0.037 1.00 77.25 108 THR A O 1
ATOM 876 N N . LEU A 1 109 ? 1.508 -10.954 -1.292 1.00 73.06 109 LEU A N 1
ATOM 877 C CA . LEU A 1 109 ? 1.110 -11.685 -2.504 1.00 73.06 109 LEU A CA 1
ATOM 878 C C . LEU A 1 109 ? 0.989 -13.205 -2.287 1.00 73.06 109 LEU A C 1
ATOM 880 O O . LEU A 1 109 ? 0.225 -13.855 -2.994 1.00 73.06 109 LEU A O 1
ATOM 884 N N . SER A 1 110 ? 1.718 -13.771 -1.317 1.00 70.31 110 SER A N 1
ATOM 885 C CA . SER A 1 110 ? 1.633 -15.192 -0.951 1.00 70.31 110 SER A CA 1
ATOM 886 C C . SER A 1 110 ? 0.421 -15.526 -0.074 1.00 70.31 110 SER A C 1
ATOM 888 O O . SER A 1 110 ? 0.201 -16.692 0.238 1.00 70.31 110 SER A O 1
ATOM 890 N N . GLY A 1 111 ? -0.368 -14.525 0.326 1.00 74.56 111 GLY A N 1
ATOM 891 C CA . GLY A 1 111 ? -1.504 -14.675 1.235 1.00 74.56 111 GLY A CA 1
ATOM 892 C C . GLY A 1 111 ? -1.139 -14.596 2.719 1.00 74.56 111 GLY A C 1
ATOM 893 O O . GLY A 1 111 ? -2.049 -14.584 3.547 1.00 74.56 111 GLY A O 1
ATOM 894 N N . GLY A 1 112 ? 0.154 -14.503 3.049 1.00 81.00 112 GLY A N 1
ATOM 895 C CA . GLY A 1 112 ? 0.635 -14.260 4.409 1.00 81.00 112 GLY A CA 1
ATOM 896 C C . GLY A 1 112 ? 0.440 -12.809 4.853 1.00 81.00 112 GLY A C 1
ATOM 897 O O . GLY A 1 112 ? -0.052 -11.967 4.100 1.00 81.00 112 GLY A O 1
ATOM 898 N N . TRP A 1 113 ? 0.855 -12.511 6.081 1.00 82.00 113 TRP A N 1
ATOM 899 C CA . TRP A 1 113 ? 0.833 -11.163 6.647 1.00 82.00 113 TRP A CA 1
ATOM 900 C C . TRP A 1 113 ? 2.260 -10.727 6.964 1.00 82.00 113 TRP A C 1
ATOM 902 O O . TRP A 1 113 ? 3.031 -11.485 7.543 1.00 82.00 113 TRP A O 1
ATOM 912 N N . SER A 1 114 ? 2.618 -9.519 6.541 1.00 82.31 114 SER A N 1
ATOM 913 C CA . SER A 1 114 ? 3.892 -8.884 6.865 1.00 82.31 114 SER A CA 1
ATOM 914 C C . SER A 1 114 ? 3.641 -7.730 7.813 1.00 82.31 114 SER A C 1
ATOM 916 O O . SER A 1 114 ? 2.800 -6.875 7.535 1.00 82.31 114 SER A O 1
ATOM 918 N N . GLU A 1 115 ? 4.412 -7.673 8.891 1.00 85.25 115 GLU A N 1
ATOM 919 C CA . GLU A 1 115 ? 4.354 -6.567 9.834 1.00 85.25 115 GLU A CA 1
ATOM 920 C C . GLU A 1 115 ? 4.762 -5.238 9.171 1.00 85.25 115 GLU A C 1
ATOM 922 O O . GLU A 1 115 ? 5.618 -5.171 8.280 1.00 85.25 115 GLU A O 1
ATOM 927 N N . MET A 1 116 ? 4.127 -4.171 9.636 1.00 85.88 116 MET A N 1
ATOM 928 C CA . MET A 1 116 ? 4.463 -2.778 9.411 1.00 85.88 116 MET A CA 1
ATOM 929 C C . MET A 1 116 ? 4.469 -2.078 10.762 1.00 85.88 116 MET A C 1
ATOM 931 O O . MET A 1 116 ? 3.423 -1.747 11.324 1.00 85.88 116 MET A O 1
ATOM 935 N N . SER A 1 117 ? 5.677 -1.855 11.265 1.00 79.94 117 SER A N 1
ATOM 936 C CA . SER A 1 117 ? 5.912 -1.297 12.587 1.00 79.94 117 SER A CA 1
ATOM 937 C C . SER A 1 117 ? 6.544 0.088 12.488 1.00 79.94 117 SER A C 1
ATOM 939 O O . SER A 1 117 ? 7.484 0.268 11.710 1.00 79.94 117 SER A O 1
ATOM 941 N N . PRO A 1 118 ? 6.083 1.076 13.276 1.00 82.25 118 PRO A N 1
ATOM 942 C CA . PRO A 1 118 ? 6.794 2.339 13.432 1.00 82.25 118 PRO A CA 1
ATOM 943 C C . PRO A 1 118 ? 8.038 2.215 14.331 1.00 82.25 118 PRO A C 1
ATOM 945 O O . PRO A 1 118 ? 8.809 3.165 14.443 1.00 82.25 118 PRO A O 1
ATOM 948 N N . VAL A 1 119 ? 8.220 1.072 15.004 1.00 79.19 119 VAL A N 1
ATOM 949 C CA . VAL A 1 119 ? 9.276 0.863 16.006 1.00 79.19 119 VAL A CA 1
ATOM 950 C C . VAL A 1 119 ? 10.532 0.269 15.381 1.00 79.19 119 VAL A C 1
ATOM 952 O O . VAL A 1 119 ? 11.648 0.661 15.723 1.00 79.19 119 VAL A O 1
ATOM 955 N N . HIS A 1 120 ? 10.361 -0.676 14.462 1.00 79.06 120 HIS A N 1
ATOM 956 C CA . HIS A 1 120 ? 11.465 -1.365 13.816 1.00 79.06 120 HIS A CA 1
ATOM 957 C C . HIS A 1 120 ? 11.260 -1.444 12.308 1.00 79.06 120 HIS A C 1
ATOM 959 O O . HIS A 1 120 ? 10.154 -1.371 11.779 1.00 79.06 120 HIS A O 1
ATOM 965 N N . GLU A 1 121 ? 12.372 -1.592 11.610 1.00 85.44 121 GLU A N 1
ATOM 966 C CA . GLU A 1 121 ? 12.376 -1.775 10.172 1.00 85.44 121 GLU A CA 1
ATOM 967 C C . GLU A 1 121 ? 12.051 -3.224 9.812 1.00 85.44 121 GLU A C 1
ATOM 969 O O . GLU A 1 121 ? 12.555 -4.153 10.447 1.00 85.44 121 GLU A O 1
ATOM 974 N N . THR A 1 122 ? 11.250 -3.424 8.767 1.00 83.38 122 THR A N 1
ATOM 975 C CA . THR A 1 122 ? 10.896 -4.759 8.285 1.00 83.38 122 THR A CA 1
ATOM 976 C C . THR A 1 122 ? 11.631 -5.079 6.990 1.00 83.38 122 THR A C 1
ATOM 978 O O . THR A 1 122 ? 11.755 -4.255 6.080 1.00 83.38 122 THR A O 1
ATOM 981 N N . ILE A 1 123 ? 12.172 -6.295 6.915 1.00 85.69 123 ILE A N 1
ATOM 982 C CA . ILE A 1 123 ? 12.898 -6.794 5.747 1.00 85.69 123 ILE A CA 1
ATOM 983 C C . ILE A 1 123 ? 12.148 -8.011 5.226 1.00 85.69 123 ILE A C 1
ATOM 985 O O . ILE A 1 123 ? 11.914 -8.964 5.963 1.00 85.69 123 ILE A O 1
ATOM 989 N N . PHE A 1 124 ? 11.799 -7.985 3.945 1.00 79.81 124 PHE A N 1
ATOM 990 C CA . PHE A 1 124 ? 11.096 -9.071 3.279 1.00 79.81 124 PHE A CA 1
ATOM 991 C C . PHE A 1 124 ? 11.886 -9.539 2.059 1.00 79.81 124 PHE A C 1
ATOM 993 O O . PHE A 1 124 ? 12.309 -8.725 1.241 1.00 79.81 124 PHE A O 1
ATOM 1000 N N . CYS A 1 125 ? 12.065 -10.849 1.913 1.00 79.94 125 CYS A N 1
ATOM 1001 C CA . CYS A 1 125 ? 12.761 -11.448 0.777 1.00 79.94 125 CYS A CA 1
ATOM 1002 C C . CYS A 1 125 ? 11.826 -12.432 0.071 1.00 79.94 125 CYS A C 1
ATOM 1004 O O . CYS A 1 125 ? 11.338 -13.371 0.695 1.00 79.94 125 CYS A O 1
ATOM 1006 N N . SER A 1 126 ? 11.586 -12.248 -1.227 1.00 71.69 126 SER A N 1
ATOM 1007 C CA . SER A 1 126 ? 10.774 -13.180 -2.018 1.00 71.69 126 SER A CA 1
ATOM 1008 C C . SER A 1 126 ? 11.131 -13.118 -3.496 1.00 71.69 126 SER A C 1
ATOM 1010 O O . SER A 1 126 ? 11.396 -12.043 -4.027 1.00 71.69 126 SER A O 1
ATOM 1012 N N . ALA A 1 127 ? 11.146 -14.275 -4.163 1.00 73.25 127 ALA A N 1
ATOM 1013 C CA . ALA A 1 127 ? 11.404 -14.404 -5.602 1.00 73.25 127 ALA A CA 1
ATOM 1014 C C . ALA A 1 127 ? 12.678 -13.675 -6.094 1.00 73.25 127 ALA A C 1
ATOM 1016 O O . ALA A 1 127 ? 12.703 -13.124 -7.191 1.00 73.25 127 ALA A O 1
ATOM 1017 N N . GLY A 1 128 ? 13.733 -13.639 -5.269 1.00 78.06 128 GLY A N 1
ATOM 1018 C CA . GLY A 1 128 ? 14.988 -12.940 -5.581 1.00 78.06 128 GLY A CA 1
ATOM 1019 C C . GLY A 1 128 ? 14.953 -11.420 -5.375 1.00 78.06 128 GLY A C 1
ATOM 1020 O O . GLY A 1 128 ? 15.968 -10.762 -5.579 1.00 78.06 128 GLY A O 1
ATOM 1021 N N . TYR A 1 129 ? 13.823 -10.861 -4.940 1.00 80.69 129 TYR A N 1
ATOM 1022 C CA . TYR A 1 129 ? 13.703 -9.471 -4.514 1.00 80.69 129 TYR A CA 1
ATOM 1023 C C . TYR A 1 129 ? 13.920 -9.356 -3.007 1.00 80.69 129 TYR A C 1
ATOM 1025 O O . TYR A 1 129 ? 13.429 -10.181 -2.231 1.00 80.69 129 TYR A O 1
ATOM 1033 N N . LYS A 1 130 ? 14.611 -8.295 -2.592 1.00 85.00 130 LYS A N 1
ATOM 1034 C CA . LYS A 1 130 ? 14.761 -7.898 -1.192 1.00 85.00 130 LYS A CA 1
ATOM 1035 C C . LYS A 1 130 ? 14.112 -6.537 -0.990 1.00 85.00 130 LYS A C 1
ATOM 1037 O O . LYS A 1 130 ? 14.523 -5.557 -1.599 1.00 85.00 130 LYS A O 1
ATOM 1042 N N . SER A 1 131 ? 13.109 -6.483 -0.130 1.00 85.88 131 SER A N 1
ATOM 1043 C CA . SER A 1 131 ? 12.421 -5.267 0.278 1.00 85.88 131 SER A CA 1
ATOM 1044 C C . SER A 1 131 ? 12.837 -4.879 1.691 1.00 85.88 131 SER A C 1
ATOM 1046 O O . SER A 1 131 ? 12.961 -5.733 2.569 1.00 85.88 131 SER A O 1
ATOM 1048 N N . ARG A 1 132 ? 13.050 -3.586 1.904 1.00 88.94 132 ARG A N 1
ATOM 1049 C CA . ARG A 1 132 ? 13.341 -2.967 3.192 1.00 88.94 132 ARG A CA 1
ATOM 1050 C C . ARG A 1 132 ? 12.336 -1.848 3.411 1.00 88.94 132 ARG A C 1
ATOM 1052 O O . ARG A 1 132 ? 12.275 -0.918 2.609 1.00 88.94 132 ARG A O 1
ATOM 1059 N N . THR A 1 133 ? 11.557 -1.952 4.477 1.00 88.44 133 THR A N 1
ATOM 1060 C CA . THR A 1 133 ? 10.428 -1.067 4.743 1.00 88.44 133 THR A CA 1
ATOM 1061 C C . THR A 1 133 ? 10.599 -0.403 6.094 1.00 88.44 133 THR A C 1
ATOM 1063 O O . THR A 1 133 ? 10.702 -1.072 7.120 1.00 88.44 133 THR A O 1
ATOM 1066 N N . ARG A 1 134 ? 10.591 0.928 6.099 1.00 90.31 134 ARG A N 1
ATOM 1067 C CA . ARG A 1 134 ? 10.598 1.735 7.315 1.00 90.31 134 ARG A CA 1
ATOM 1068 C C . ARG A 1 134 ? 9.299 2.508 7.404 1.00 90.31 134 ARG A C 1
ATOM 1070 O O . ARG A 1 134 ? 8.908 3.160 6.438 1.00 90.31 134 ARG A O 1
ATOM 1077 N N . THR A 1 135 ? 8.666 2.453 8.566 1.00 89.50 135 THR A N 1
ATOM 1078 C CA . THR A 1 135 ? 7.420 3.166 8.829 1.00 89.50 135 THR A CA 1
ATOM 1079 C C . THR A 1 135 ? 7.621 4.148 9.970 1.00 89.50 135 THR A C 1
ATOM 1081 O O . THR A 1 135 ? 8.366 3.868 10.901 1.00 89.50 135 THR A O 1
ATOM 1084 N N . GLU A 1 136 ? 6.996 5.316 9.891 1.00 89.19 136 GLU A N 1
ATOM 1085 C CA . GLU A 1 136 ? 7.057 6.331 10.937 1.00 89.19 136 GLU A CA 1
ATOM 1086 C C . GLU A 1 136 ? 5.823 7.235 10.910 1.00 89.19 136 GLU A C 1
ATOM 1088 O O . GLU A 1 136 ? 5.219 7.483 9.867 1.00 89.19 136 GLU A O 1
ATOM 1093 N N . TRP A 1 137 ? 5.447 7.746 12.077 1.00 86.06 137 TRP A N 1
ATOM 1094 C CA . TRP A 1 137 ? 4.443 8.798 12.186 1.00 86.06 137 TRP A CA 1
ATOM 1095 C C . TRP A 1 137 ? 5.091 10.144 11.873 1.00 86.06 137 TRP A C 1
ATOM 1097 O O . TRP A 1 137 ? 6.104 10.486 12.483 1.00 86.06 137 TRP A O 1
ATOM 1107 N N . GLN A 1 138 ? 4.505 10.927 10.963 1.00 82.81 138 GLN A N 1
ATOM 1108 C CA . GLN A 1 138 ? 4.972 12.291 10.704 1.00 82.81 138 GLN A CA 1
ATOM 1109 C C . GLN A 1 138 ? 3.902 13.337 11.017 1.00 82.81 138 GLN A C 1
ATOM 1111 O O . GLN A 1 138 ? 2.756 13.251 10.570 1.00 82.81 138 GLN A O 1
ATOM 1116 N N . GLY A 1 139 ? 4.341 14.374 11.735 1.00 66.38 139 GLY A N 1
ATOM 1117 C CA . GLY A 1 139 ? 3.557 15.559 12.071 1.00 66.38 139 GLY A CA 1
ATOM 1118 C C . GLY A 1 139 ? 2.443 15.319 13.092 1.00 66.38 139 GLY A C 1
ATOM 1119 O O . GLY A 1 139 ? 2.200 14.210 13.559 1.00 66.38 139 GLY A O 1
ATOM 1120 N N . GLU A 1 140 ? 1.727 16.393 13.419 1.00 58.00 140 GLU A N 1
ATOM 1121 C CA . GLU A 1 140 ? 0.529 16.347 14.273 1.00 58.00 140 GLU A CA 1
ATOM 1122 C C . GLU A 1 140 ? -0.705 15.791 13.533 1.00 58.00 140 GLU A C 1
ATOM 1124 O O . GLU A 1 140 ? -1.741 15.517 14.136 1.00 58.00 140 GLU A O 1
ATOM 1129 N N . ALA A 1 141 ? -0.595 15.592 12.216 1.00 61.03 141 ALA A N 1
ATOM 1130 C CA . ALA A 1 141 ? -1.697 15.257 11.319 1.00 61.03 141 ALA A CA 1
ATOM 1131 C C . ALA A 1 141 ? -2.122 13.773 11.334 1.00 61.03 141 ALA A C 1
ATOM 1133 O O . ALA A 1 141 ? -2.953 13.379 10.519 1.00 61.03 141 ALA A O 1
ATOM 1134 N N . ASN A 1 142 ? -1.598 12.946 12.250 1.00 80.06 142 ASN A N 1
ATOM 1135 C CA . ASN A 1 142 ? -1.897 11.508 12.335 1.00 80.06 142 ASN A CA 1
ATOM 1136 C C . ASN A 1 142 ? -1.704 10.779 10.991 1.00 80.06 142 ASN A C 1
ATOM 1138 O O . ASN A 1 142 ? -2.551 9.981 10.590 1.00 80.06 142 ASN A O 1
ATOM 1142 N N . VAL A 1 143 ? -0.612 11.075 10.282 1.00 88.44 143 VAL A N 1
ATOM 1143 C CA . VAL A 1 143 ? -0.266 10.437 9.005 1.00 88.44 143 VAL A CA 1
ATOM 1144 C C . VAL A 1 143 ? 0.876 9.457 9.240 1.00 88.44 143 VAL A C 1
ATOM 1146 O O . VAL A 1 143 ? 1.905 9.814 9.820 1.00 88.44 143 VAL A O 1
ATOM 1149 N N . LEU A 1 144 ? 0.689 8.223 8.782 1.00 89.69 144 LEU A N 1
ATOM 1150 C CA . LEU A 1 144 ? 1.704 7.179 8.838 1.00 89.69 144 LEU A CA 1
ATOM 1151 C C . LEU A 1 144 ? 2.426 7.142 7.491 1.00 89.69 144 LEU A C 1
ATOM 1153 O O . LEU A 1 144 ? 1.791 6.964 6.454 1.00 89.69 144 LEU A O 1
ATOM 1157 N N . TYR A 1 145 ? 3.736 7.335 7.490 1.00 90.94 145 TYR A N 1
ATOM 1158 C CA . TYR A 1 145 ? 4.564 7.266 6.293 1.00 90.94 145 TYR A CA 1
ATOM 1159 C C . TYR A 1 145 ? 5.332 5.960 6.268 1.00 90.94 145 TYR A C 1
ATOM 1161 O O . TYR A 1 145 ? 5.940 5.573 7.260 1.00 90.94 145 TYR A O 1
ATOM 1169 N N . THR A 1 146 ? 5.350 5.320 5.108 1.00 90.94 146 THR A N 1
ATOM 1170 C CA . THR A 1 146 ? 6.066 4.074 4.876 1.00 90.94 146 THR A CA 1
ATOM 1171 C C . THR A 1 146 ? 6.967 4.234 3.666 1.00 90.94 146 THR A C 1
ATOM 1173 O O . THR A 1 146 ? 6.499 4.410 2.542 1.00 90.94 146 THR A O 1
ATOM 1176 N N . THR A 1 147 ? 8.273 4.154 3.884 1.00 92.12 147 THR A N 1
ATOM 1177 C CA . THR A 1 147 ? 9.277 4.166 2.822 1.00 92.12 147 THR A CA 1
ATOM 1178 C C . THR A 1 147 ? 9.728 2.739 2.570 1.00 92.12 147 THR A C 1
ATOM 1180 O O . THR A 1 147 ? 10.251 2.081 3.467 1.00 92.12 147 THR A O 1
ATOM 1183 N N . THR A 1 148 ? 9.529 2.264 1.345 1.00 89.75 148 THR A N 1
ATOM 1184 C CA . THR A 1 148 ? 9.891 0.912 0.921 1.00 89.75 148 THR A CA 1
ATOM 1185 C C . THR A 1 148 ? 10.964 0.993 -0.147 1.00 89.75 148 THR A C 1
ATOM 1187 O O . THR A 1 148 ? 10.750 1.571 -1.210 1.00 89.75 148 THR A O 1
ATOM 1190 N N . THR A 1 149 ? 12.118 0.400 0.131 1.00 89.75 149 THR A N 1
ATOM 1191 C CA . THR A 1 149 ? 13.197 0.203 -0.836 1.00 89.75 149 THR A CA 1
ATOM 1192 C C . THR A 1 149 ? 13.183 -1.243 -1.299 1.00 89.75 149 THR A C 1
ATOM 1194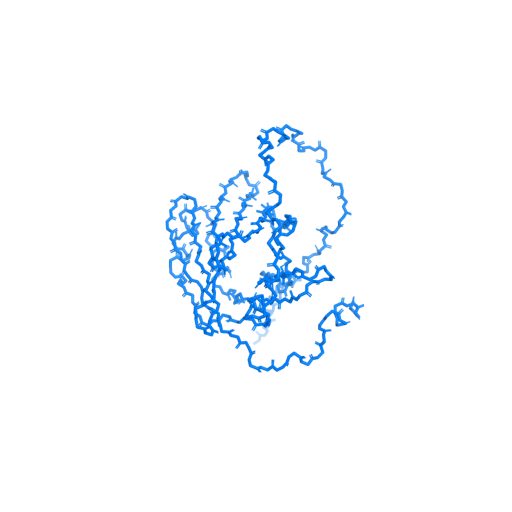 O O . THR A 1 149 ? 13.346 -2.145 -0.481 1.00 89.75 149 THR A O 1
ATOM 1197 N N . VAL A 1 150 ? 13.047 -1.471 -2.600 1.00 86.50 150 VAL A N 1
ATOM 1198 C CA . VAL A 1 150 ? 13.115 -2.802 -3.203 1.00 86.50 150 VAL A CA 1
ATOM 1199 C C . VAL A 1 150 ? 14.382 -2.909 -4.035 1.00 86.50 150 VAL A C 1
ATOM 1201 O O . VAL A 1 150 ? 14.657 -2.058 -4.876 1.00 86.50 150 VAL A O 1
ATOM 1204 N N . VAL A 1 151 ? 15.142 -3.974 -3.803 1.00 85.38 151 VAL A N 1
ATOM 1205 C CA . VAL A 1 151 ? 16.296 -4.371 -4.604 1.00 85.38 151 VAL A CA 1
ATOM 1206 C C . VAL A 1 151 ? 15.931 -5.639 -5.364 1.00 85.38 151 VAL A C 1
ATOM 1208 O O . VAL A 1 151 ? 15.538 -6.642 -4.764 1.00 85.38 151 VAL A O 1
ATOM 1211 N N . GLY A 1 152 ? 16.019 -5.578 -6.688 1.00 80.62 152 GLY A N 1
ATOM 1212 C CA . GLY A 1 152 ? 15.769 -6.709 -7.571 1.00 80.62 152 GLY A CA 1
ATOM 1213 C C . GLY A 1 152 ? 16.959 -7.667 -7.674 1.00 80.62 152 GLY A C 1
ATOM 1214 O O . GLY A 1 152 ? 18.079 -7.317 -7.298 1.00 80.62 152 GLY A O 1
ATOM 1215 N N . PRO A 1 153 ? 16.750 -8.857 -8.261 1.00 75.12 153 PRO A N 1
ATOM 1216 C CA . PRO A 1 153 ? 17.778 -9.897 -8.370 1.00 75.12 153 PRO A CA 1
ATOM 1217 C C . PRO A 1 153 ? 19.003 -9.471 -9.195 1.00 75.12 153 PRO A C 1
ATOM 1219 O O . PRO A 1 153 ? 20.088 -10.008 -9.008 1.00 75.12 153 PRO A O 1
ATOM 1222 N N . MET A 1 154 ? 18.842 -8.482 -10.079 1.00 79.62 154 MET A N 1
ATOM 1223 C CA . MET A 1 154 ? 19.915 -7.917 -10.908 1.00 79.62 154 MET A CA 1
ATOM 1224 C C . MET A 1 154 ? 20.564 -6.663 -10.290 1.00 79.62 154 MET A C 1
ATOM 1226 O O . MET A 1 154 ? 21.267 -5.933 -10.979 1.00 79.62 154 MET A O 1
ATOM 1230 N N . GLY A 1 155 ? 20.289 -6.362 -9.015 1.00 76.75 155 GLY A N 1
ATOM 1231 C CA . GLY A 1 155 ? 20.864 -5.217 -8.297 1.00 76.75 155 GLY A CA 1
ATOM 1232 C C . GLY A 1 155 ? 20.165 -3.871 -8.529 1.00 76.75 155 GLY A C 1
ATOM 1233 O O . GLY A 1 155 ? 20.518 -2.891 -7.877 1.00 76.75 155 GLY A O 1
ATOM 1234 N N . GLY A 1 156 ? 19.154 -3.810 -9.404 1.00 80.44 156 GLY A N 1
ATOM 1235 C CA . GLY A 1 156 ? 18.320 -2.616 -9.574 1.00 80.44 156 GLY A CA 1
ATOM 1236 C C . GLY A 1 156 ? 17.606 -2.249 -8.272 1.00 80.44 156 GLY A C 1
ATOM 1237 O O . GLY A 1 156 ? 17.097 -3.134 -7.582 1.00 80.44 156 GLY A O 1
ATOM 1238 N N . LYS A 1 157 ? 17.581 -0.958 -7.933 1.00 84.12 157 LYS A N 1
ATOM 1239 C CA . LYS A 1 157 ? 16.987 -0.430 -6.703 1.00 84.12 157 LYS A CA 1
ATOM 1240 C C . LYS A 1 157 ? 15.905 0.586 -7.048 1.00 84.12 157 LYS A C 1
ATOM 1242 O O . LYS A 1 157 ? 16.171 1.508 -7.806 1.00 84.12 157 LYS A O 1
ATOM 1247 N N . THR A 1 158 ? 14.754 0.446 -6.402 1.00 85.38 158 THR A N 1
ATOM 1248 C CA . THR A 1 158 ? 13.636 1.391 -6.474 1.00 85.38 158 THR A CA 1
ATOM 1249 C C . THR A 1 158 ? 13.193 1.744 -5.065 1.00 85.38 158 THR A C 1
ATOM 1251 O O . THR A 1 158 ? 13.021 0.854 -4.225 1.00 85.38 158 THR A O 1
ATOM 1254 N N . THR A 1 159 ? 12.951 3.027 -4.810 1.00 88.31 159 THR A N 1
ATOM 1255 C CA . THR A 1 159 ? 12.337 3.489 -3.565 1.00 88.31 159 THR A CA 1
ATOM 1256 C C . THR A 1 159 ? 10.927 4.004 -3.830 1.00 88.31 159 THR A C 1
ATOM 1258 O O . THR A 1 159 ? 10.655 4.693 -4.810 1.00 88.31 159 THR A O 1
ATOM 1261 N N . THR A 1 160 ? 10.002 3.685 -2.934 1.00 89.81 160 THR A N 1
ATOM 1262 C CA . THR A 1 160 ? 8.649 4.244 -2.933 1.00 89.81 160 THR A CA 1
ATOM 1263 C C . THR A 1 160 ? 8.327 4.782 -1.550 1.00 89.81 160 THR A C 1
ATOM 1265 O O . THR A 1 160 ? 8.722 4.202 -0.538 1.00 89.81 160 THR A O 1
ATOM 1268 N N . THR A 1 161 ? 7.590 5.884 -1.499 1.00 92.69 161 THR A N 1
ATOM 1269 C CA . THR A 1 161 ? 7.075 6.449 -0.253 1.00 92.69 161 THR A CA 1
ATOM 1270 C C . THR A 1 161 ? 5.562 6.400 -0.299 1.00 92.69 161 THR A C 1
ATOM 1272 O O . THR A 1 161 ? 4.947 6.937 -1.218 1.00 92.69 161 THR A O 1
ATOM 1275 N N . THR A 1 162 ? 4.955 5.766 0.694 1.00 92.81 162 THR A N 1
ATOM 1276 C CA . THR A 1 162 ? 3.507 5.697 0.852 1.00 92.81 162 THR A CA 1
ATOM 1277 C C . THR A 1 162 ? 3.090 6.522 2.055 1.00 92.81 162 THR A C 1
ATOM 1279 O O . THR A 1 162 ? 3.599 6.313 3.152 1.00 92.81 162 THR A O 1
ATOM 1282 N N . ARG A 1 163 ? 2.160 7.458 1.860 1.00 93.31 163 ARG A N 1
ATOM 1283 C CA . ARG A 1 163 ? 1.476 8.140 2.963 1.00 93.31 163 ARG A CA 1
ATOM 1284 C C . ARG A 1 163 ? 0.157 7.428 3.231 1.00 93.31 163 ARG A C 1
ATOM 1286 O O . ARG A 1 163 ? -0.629 7.219 2.308 1.00 93.31 163 ARG A O 1
ATOM 1293 N N . HIS A 1 164 ? -0.099 7.088 4.481 1.00 92.81 164 HIS A N 1
ATOM 1294 C CA . HIS A 1 164 ? -1.331 6.473 4.947 1.00 92.81 164 HIS A CA 1
ATOM 1295 C C . HIS A 1 164 ? -2.061 7.451 5.867 1.00 92.81 164 HIS A C 1
ATOM 1297 O O . HIS A 1 164 ? -1.447 8.052 6.749 1.00 92.81 164 HIS A O 1
ATOM 1303 N N . TYR A 1 165 ? -3.368 7.611 5.685 1.00 92.88 165 TYR A N 1
ATOM 1304 C CA . TYR A 1 165 ? -4.184 8.488 6.524 1.00 92.88 165 TYR A CA 1
ATOM 1305 C C . TYR A 1 165 ? -5.653 8.054 6.520 1.00 92.88 165 TYR A C 1
ATOM 1307 O O . TYR A 1 165 ? -6.100 7.351 5.613 1.00 92.88 165 TYR A O 1
ATOM 1315 N N . ILE A 1 166 ? -6.404 8.471 7.542 1.00 92.75 166 ILE A N 1
ATOM 1316 C CA . ILE A 1 166 ? -7.841 8.191 7.649 1.00 92.75 166 ILE A CA 1
ATOM 1317 C C . ILE A 1 166 ? -8.639 9.398 7.147 1.00 92.75 166 ILE A C 1
ATOM 1319 O O . ILE A 1 166 ? -8.603 10.470 7.751 1.00 92.75 166 ILE A O 1
ATOM 1323 N N . GLU A 1 167 ? -9.400 9.204 6.074 1.00 91.75 167 GLU A N 1
ATOM 1324 C CA . GLU A 1 167 ? -10.306 10.189 5.480 1.00 91.75 167 GLU A CA 1
ATOM 1325 C C . GLU A 1 167 ? -11.754 9.762 5.759 1.00 91.75 167 GLU A C 1
ATOM 1327 O O . GLU A 1 167 ? -12.274 8.818 5.166 1.00 91.75 167 GLU A O 1
ATOM 1332 N N . GLY A 1 168 ? -12.401 10.408 6.735 1.00 91.00 168 GLY A N 1
ATOM 1333 C CA . GLY A 1 168 ? -13.710 9.970 7.232 1.00 91.00 168 GLY A CA 1
ATOM 1334 C C . GLY A 1 168 ? -13.648 8.563 7.845 1.00 91.00 168 GLY A C 1
ATOM 1335 O O . GLY A 1 168 ? -13.008 8.370 8.885 1.00 91.00 168 GLY A O 1
ATOM 1336 N N . SER A 1 169 ? -14.320 7.603 7.201 1.00 91.94 169 SER A N 1
ATOM 1337 C CA . SER A 1 169 ? -14.351 6.173 7.550 1.00 91.94 169 SER A CA 1
ATOM 1338 C C . SER A 1 169 ? -13.442 5.299 6.673 1.00 91.94 169 SER A C 1
ATOM 1340 O O . SER A 1 169 ? -13.467 4.076 6.804 1.00 91.94 169 SER A O 1
ATOM 1342 N N . ARG A 1 170 ? -12.647 5.903 5.782 1.00 95.00 170 ARG A N 1
ATOM 1343 C CA . ARG A 1 170 ? -11.776 5.201 4.833 1.00 95.00 170 ARG A CA 1
ATOM 1344 C C . ARG A 1 170 ? -10.314 5.336 5.227 1.00 95.00 170 ARG A C 1
ATOM 1346 O O . ARG A 1 170 ? -9.871 6.408 5.638 1.00 95.00 170 ARG A O 1
ATOM 1353 N N . LEU A 1 171 ? -9.553 4.265 5.042 1.00 94.81 171 LEU A N 1
ATOM 1354 C CA . LEU A 1 171 ? -8.097 4.316 5.065 1.00 94.81 171 LEU A CA 1
ATOM 1355 C C . LEU A 1 171 ? -7.622 4.587 3.643 1.00 94.81 171 LEU A C 1
ATOM 1357 O O . LEU A 1 171 ? -7.927 3.838 2.720 1.00 94.81 171 LEU A O 1
ATOM 1361 N N . VAL A 1 172 ? -6.853 5.650 3.469 1.00 94.88 172 VAL A N 1
ATOM 1362 C CA . VAL A 1 172 ? -6.272 6.023 2.185 1.00 94.88 172 VAL A CA 1
ATOM 1363 C C . VAL A 1 172 ? -4.780 5.773 2.226 1.00 94.88 172 VAL A C 1
ATOM 1365 O O . VAL A 1 172 ? -4.117 5.957 3.246 1.00 94.88 172 VAL A O 1
ATOM 1368 N N . SER A 1 173 ? -4.230 5.306 1.114 1.00 94.75 173 SER A N 1
ATOM 1369 C CA . SER A 1 173 ? -2.793 5.169 0.933 1.00 94.75 173 SER A CA 1
ATOM 1370 C C . SER A 1 173 ? -2.392 5.676 -0.420 1.00 94.75 173 SER A C 1
ATOM 1372 O O . SER A 1 173 ? -2.853 5.159 -1.432 1.00 94.75 173 SER A O 1
ATOM 1374 N N . GLU A 1 174 ? -1.538 6.682 -0.422 1.00 94.25 174 GLU A N 1
ATOM 1375 C CA . GLU A 1 174 ? -1.013 7.245 -1.651 1.00 94.25 174 GLU A CA 1
ATOM 1376 C C . GLU A 1 174 ? 0.468 6.966 -1.726 1.00 94.25 174 GLU A C 1
ATOM 1378 O O . GLU A 1 174 ? 1.233 7.356 -0.841 1.00 94.25 174 GLU A O 1
ATOM 1383 N N . THR A 1 175 ? 0.853 6.285 -2.790 1.00 93.56 175 THR A N 1
ATOM 1384 C CA . THR A 1 175 ? 2.227 5.900 -3.041 1.00 93.56 175 THR A CA 1
ATOM 1385 C C . THR A 1 175 ? 2.806 6.804 -4.112 1.00 93.56 175 THR A C 1
ATOM 1387 O O . THR A 1 175 ? 2.201 7.032 -5.160 1.00 93.56 175 THR A O 1
ATOM 1390 N N . ARG A 1 176 ? 4.005 7.308 -3.842 1.00 92.12 176 ARG A N 1
ATOM 1391 C CA . ARG A 1 176 ? 4.845 8.047 -4.774 1.00 92.12 176 ARG A CA 1
ATOM 1392 C C . ARG A 1 176 ? 6.092 7.226 -5.053 1.00 92.12 176 ARG A C 1
ATOM 1394 O O . ARG A 1 176 ? 6.771 6.804 -4.115 1.00 92.12 176 ARG A O 1
ATOM 1401 N N . ALA A 1 177 ? 6.384 7.012 -6.327 1.00 88.94 177 ALA A N 1
ATOM 1402 C CA . ALA A 1 177 ? 7.629 6.382 -6.736 1.00 88.94 177 ALA A CA 1
ATOM 1403 C C . ALA A 1 177 ? 8.752 7.417 -6.865 1.00 88.94 177 ALA A C 1
ATOM 1405 O O . ALA A 1 177 ? 8.501 8.595 -7.144 1.00 88.94 177 ALA A O 1
ATOM 1406 N N . GLU A 1 178 ? 9.986 6.977 -6.628 1.00 82.44 178 GLU A N 1
ATOM 1407 C CA . GLU A 1 178 ? 11.189 7.810 -6.694 1.00 82.44 178 GLU A CA 1
ATOM 1408 C C . GLU A 1 178 ? 11.384 8.417 -8.089 1.00 82.44 178 GLU A C 1
ATOM 1410 O O . GLU A 1 178 ? 11.636 9.618 -8.199 1.00 82.44 178 GLU A O 1
ATOM 1415 N N . HIS A 1 179 ? 11.161 7.638 -9.154 1.00 79.06 179 HIS A N 1
ATOM 1416 C CA . HIS A 1 179 ? 11.293 8.108 -10.537 1.00 79.06 179 HIS A CA 1
ATOM 1417 C C . HIS A 1 179 ? 10.025 8.774 -11.095 1.00 79.06 179 HIS A C 1
ATOM 1419 O O . HIS A 1 179 ? 9.944 9.085 -12.284 1.00 79.06 179 HIS A O 1
ATOM 1425 N N . GLY A 1 180 ? 9.056 9.069 -10.225 1.00 80.50 180 GLY A N 1
ATOM 1426 C CA . GLY A 1 180 ? 7.866 9.839 -10.554 1.00 80.50 180 GLY A CA 1
ATOM 1427 C C . GLY A 1 180 ? 6.599 9.004 -10.717 1.00 80.50 180 GLY A C 1
ATOM 1428 O O . GLY A 1 180 ? 6.602 7.778 -10.758 1.00 80.50 180 GLY A O 1
ATOM 1429 N N . GLY A 1 181 ? 5.478 9.718 -10.786 1.00 88.88 181 GLY A N 1
ATOM 1430 C CA . GLY A 1 181 ? 4.147 9.126 -10.755 1.00 88.88 181 GLY A CA 1
ATOM 1431 C C . GLY A 1 181 ? 3.656 8.841 -9.335 1.00 88.88 181 GLY A C 1
ATOM 1432 O O . GLY A 1 181 ? 4.418 8.666 -8.378 1.00 88.88 181 GLY A O 1
ATOM 1433 N N . THR A 1 182 ? 2.337 8.850 -9.202 1.00 92.50 182 THR A N 1
ATOM 1434 C CA . THR A 1 182 ? 1.635 8.574 -7.954 1.00 92.50 182 THR A CA 1
ATOM 1435 C C . THR A 1 182 ? 0.409 7.729 -8.242 1.00 92.50 182 THR A C 1
ATOM 1437 O O . THR A 1 182 ? -0.176 7.812 -9.325 1.00 92.50 182 THR A O 1
ATOM 1440 N N . TYR A 1 183 ? 0.018 6.920 -7.267 1.00 91.50 183 TYR A N 1
ATOM 1441 C CA . TYR A 1 183 ? -1.247 6.201 -7.301 1.00 91.50 183 TYR A CA 1
ATOM 1442 C C . TYR A 1 183 ? -1.841 6.109 -5.898 1.00 91.50 183 TYR A C 1
ATOM 1444 O O . TYR A 1 183 ? -1.124 6.120 -4.892 1.00 91.50 183 TYR A O 1
ATOM 1452 N N . LYS A 1 184 ? -3.166 6.022 -5.837 1.00 93.88 184 LYS A N 1
ATOM 1453 C CA . LYS A 1 184 ? -3.942 5.920 -4.604 1.00 93.88 184 LYS A CA 1
ATOM 1454 C C . LYS A 1 184 ? -4.634 4.563 -4.501 1.00 93.88 184 LYS A C 1
ATOM 1456 O O . LYS A 1 184 ? -5.177 4.046 -5.475 1.00 93.88 184 LYS A O 1
ATOM 1461 N N . ILE A 1 185 ? -4.647 4.018 -3.289 1.00 94.19 185 ILE A N 1
ATOM 1462 C CA . ILE A 1 185 ? -5.452 2.864 -2.893 1.00 94.19 185 ILE A CA 1
ATOM 1463 C C . ILE A 1 185 ? -6.316 3.274 -1.702 1.00 94.19 185 ILE A C 1
ATOM 1465 O O . ILE A 1 185 ? -5.823 3.852 -0.729 1.00 94.19 185 ILE A O 1
ATOM 1469 N N . VAL A 1 186 ? -7.607 2.979 -1.783 1.00 95.44 186 VAL A N 1
ATOM 1470 C CA . VAL A 1 186 ? -8.608 3.275 -0.762 1.00 95.44 186 VAL A CA 1
ATOM 1471 C C . VAL A 1 186 ? -9.119 1.972 -0.177 1.00 95.44 186 VAL A C 1
ATOM 1473 O O . VAL A 1 186 ? -9.389 1.008 -0.894 1.00 95.44 186 VAL A O 1
ATOM 1476 N N . PHE A 1 187 ? -9.257 1.961 1.140 1.00 95.94 187 PHE A N 1
ATOM 1477 C CA . PHE A 1 187 ? -9.707 0.815 1.897 1.00 95.94 187 PHE A CA 1
ATOM 1478 C C . PHE A 1 187 ? -10.907 1.190 2.750 1.00 95.94 187 PHE A C 1
ATOM 1480 O O . PHE A 1 187 ? -10.925 2.234 3.411 1.00 95.94 187 PHE A O 1
ATOM 1487 N N . ARG A 1 188 ? -11.865 0.272 2.802 1.00 95.62 188 ARG A N 1
ATOM 1488 C CA . ARG A 1 188 ? -12.997 0.329 3.722 1.00 95.62 188 ARG A CA 1
ATOM 1489 C C . ARG A 1 188 ? -12.729 -0.556 4.929 1.00 95.62 188 ARG A C 1
ATOM 1491 O O . ARG A 1 188 ? -12.053 -1.580 4.821 1.00 95.62 188 ARG A O 1
ATOM 1498 N N . LYS A 1 189 ? -13.277 -0.179 6.077 1.00 94.06 189 LYS A N 1
ATOM 1499 C CA . LYS A 1 189 ? -13.222 -1.007 7.282 1.00 94.06 189 LYS A CA 1
ATOM 1500 C C . LYS A 1 189 ? -14.215 -2.165 7.146 1.00 94.06 189 LYS A C 1
ATOM 1502 O O . LYS A 1 189 ? -15.358 -1.940 6.759 1.00 94.06 189 LYS A O 1
ATOM 1507 N N . ARG A 1 190 ? -13.787 -3.393 7.440 1.00 91.56 190 ARG A N 1
ATOM 1508 C CA . ARG A 1 190 ? -14.676 -4.561 7.489 1.00 91.56 190 ARG A CA 1
ATOM 1509 C C . ARG A 1 190 ? -15.612 -4.411 8.694 1.00 91.56 190 ARG A C 1
ATOM 1511 O O . ARG A 1 190 ? -15.145 -4.167 9.803 1.00 91.56 190 ARG A O 1
ATOM 1518 N N . GLU A 1 191 ? -16.917 -4.530 8.462 1.00 80.38 191 GLU A N 1
ATOM 1519 C CA . GLU A 1 191 ? -17.956 -4.319 9.485 1.00 80.38 191 GLU A CA 1
ATOM 1520 C C . GLU A 1 191 ? -18.132 -5.513 10.429 1.00 80.38 191 GLU A C 1
ATOM 1522 O O . GLU A 1 191 ? -18.629 -5.358 11.542 1.00 80.38 191 GLU A O 1
ATOM 1527 N N . THR A 1 192 ? -17.713 -6.707 10.009 1.00 65.31 192 THR A N 1
ATOM 1528 C CA . THR A 1 192 ? -17.838 -7.911 10.830 1.00 65.31 192 THR A CA 1
ATOM 1529 C C . THR A 1 192 ? -16.899 -7.815 12.036 1.00 65.31 192 THR A C 1
ATOM 1531 O O . THR A 1 192 ? -15.699 -7.581 11.837 1.00 65.31 192 THR A O 1
ATOM 1534 N N . PRO A 1 193 ? -17.399 -8.012 13.272 1.00 50.59 193 PRO A N 1
ATOM 1535 C CA . PRO A 1 193 ? -16.546 -8.152 14.443 1.00 50.59 193 PRO A CA 1
ATOM 1536 C C . PRO A 1 193 ? -15.487 -9.222 14.165 1.00 50.59 193 PRO A C 1
ATOM 1538 O O . PRO A 1 193 ? -15.801 -10.260 13.582 1.00 50.59 193 PRO A O 1
ATOM 1541 N N . MET A 1 194 ? -14.233 -8.967 14.548 1.00 49.25 194 MET A N 1
ATOM 1542 C CA . MET A 1 194 ? -13.215 -10.019 14.619 1.00 49.25 194 MET A CA 1
ATOM 1543 C C . MET A 1 194 ? -13.701 -11.049 15.643 1.00 49.25 194 MET A C 1
ATOM 1545 O O . MET A 1 194 ? -13.447 -10.906 16.837 1.00 49.25 194 MET A O 1
ATOM 1549 N N . GLU A 1 195 ? -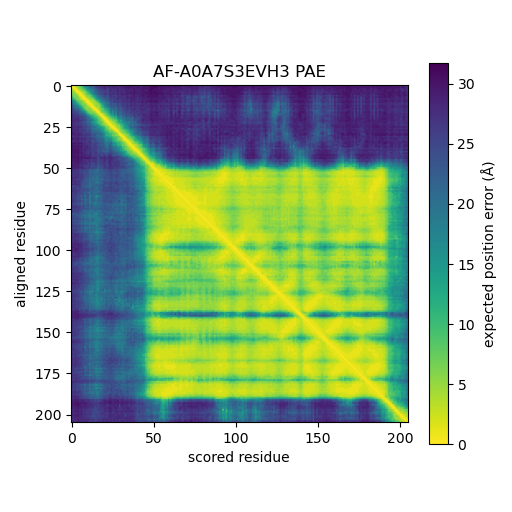14.445 -12.059 15.202 1.00 43.25 195 GLU A N 1
ATOM 1550 C CA . GLU A 1 195 ? -14.612 -13.263 15.998 1.00 43.25 195 GLU A CA 1
ATOM 1551 C C . GLU A 1 195 ? -13.237 -13.929 16.075 1.00 43.25 195 GLU A C 1
ATOM 1553 O O . GLU A 1 195 ? -12.614 -14.246 15.062 1.00 43.25 195 GLU A O 1
ATOM 1558 N N . THR A 1 196 ? -12.769 -14.049 17.317 1.00 43.16 196 THR A N 1
ATOM 1559 C CA . THR A 1 196 ? -11.478 -14.594 17.748 1.00 43.16 196 THR A CA 1
ATOM 1560 C C . THR A 1 196 ? -10.259 -13.682 17.498 1.00 43.16 196 THR A C 1
ATOM 1562 O O . THR A 1 196 ? -9.996 -13.261 16.366 1.00 43.16 196 THR A O 1
ATOM 1565 N N . PRO A 1 197 ? -9.444 -13.381 18.533 1.00 47.88 197 PRO A N 1
ATOM 1566 C CA . PRO A 1 197 ? -8.130 -12.790 18.323 1.00 47.88 197 PRO A CA 1
ATOM 1567 C C . PRO A 1 197 ? -7.296 -13.770 17.494 1.00 47.88 197 PRO A C 1
ATOM 1569 O O . PRO A 1 197 ? -6.832 -14.795 17.975 1.00 47.88 197 PRO A O 1
ATOM 1572 N N . TRP A 1 198 ? -7.096 -13.452 16.219 1.00 53.25 198 TRP A N 1
ATOM 1573 C CA . TRP A 1 198 ? -6.346 -14.265 15.258 1.00 53.25 198 TRP A CA 1
ATOM 1574 C C . TRP A 1 198 ? -4.920 -14.622 15.727 1.00 53.25 198 TRP A C 1
ATOM 1576 O O . TRP A 1 198 ? -4.358 -15.589 15.226 1.00 53.25 198 TRP A O 1
ATOM 1586 N N . ARG A 1 199 ? -4.353 -13.918 16.727 1.00 47.38 199 ARG A N 1
ATOM 1587 C CA . ARG A 1 199 ? -3.117 -14.328 17.425 1.00 47.38 199 ARG A CA 1
ATOM 1588 C C . ARG A 1 199 ? -3.209 -15.739 18.022 1.00 47.38 199 ARG A C 1
ATOM 1590 O O . ARG A 1 199 ? -2.184 -16.407 18.111 1.00 47.38 199 ARG A O 1
ATOM 1597 N N . GLU A 1 200 ? -4.395 -16.200 18.413 1.00 43.19 200 GLU A N 1
ATOM 1598 C CA . GLU A 1 200 ? -4.611 -17.580 18.870 1.00 43.19 200 GLU A CA 1
ATOM 1599 C C . GLU A 1 200 ? -4.634 -18.563 17.694 1.00 43.19 200 GLU A C 1
ATOM 1601 O O . GLU A 1 200 ? -4.027 -19.627 17.776 1.00 43.19 200 GLU A O 1
ATOM 1606 N N . ALA A 1 201 ? -5.223 -18.174 16.560 1.00 40.59 201 ALA A N 1
ATOM 1607 C CA . ALA A 1 201 ? -5.237 -18.994 15.349 1.00 40.59 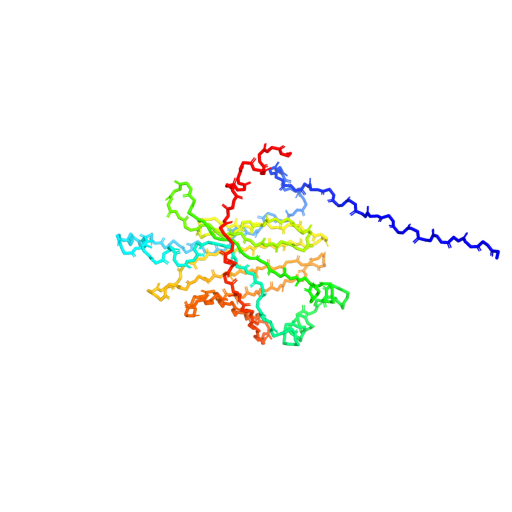201 ALA A CA 1
ATOM 1608 C C . ALA A 1 201 ? -3.835 -19.154 14.727 1.00 40.59 201 ALA A C 1
ATOM 1610 O O . ALA A 1 201 ? -3.496 -20.237 14.262 1.00 40.59 201 ALA A O 1
ATOM 1611 N N . SER A 1 202 ? -2.993 -18.113 14.769 1.00 39.03 202 SER A N 1
ATOM 1612 C CA . SER A 1 202 ? -1.611 -18.158 14.260 1.00 39.03 202 SER A CA 1
ATOM 1613 C C . SER A 1 202 ? -0.643 -18.939 15.152 1.00 39.03 202 SER A C 1
ATOM 1615 O O . SER A 1 202 ? 0.431 -19.312 14.695 1.00 39.03 202 SER A O 1
ATOM 1617 N N . LYS A 1 203 ? -0.984 -19.154 16.430 1.00 38.00 203 LYS A N 1
ATOM 1618 C CA . LYS A 1 203 ? -0.192 -19.972 17.368 1.00 38.00 203 LYS A CA 1
ATOM 1619 C C . LYS A 1 203 ? -0.606 -21.446 17.375 1.00 38.00 203 LYS A C 1
ATOM 1621 O O . LYS A 1 203 ? 0.116 -22.263 17.935 1.00 38.00 203 LYS A O 1
ATOM 1626 N N . ALA A 1 204 ? -1.757 -21.772 16.792 1.00 36.56 204 ALA A N 1
ATOM 1627 C CA . ALA A 1 204 ? -2.316 -23.121 16.750 1.00 36.56 204 ALA A CA 1
ATOM 1628 C C . ALA A 1 204 ? -2.028 -23.876 15.434 1.00 36.56 204 ALA A C 1
ATOM 1630 O O . ALA A 1 204 ? -2.531 -24.988 15.267 1.00 36.56 204 ALA A O 1
ATOM 1631 N N . ALA A 1 205 ? -1.255 -23.285 14.513 1.00 33.00 205 ALA A N 1
ATOM 1632 C CA . ALA A 1 205 ? -0.916 -23.847 13.201 1.00 33.00 205 ALA A CA 1
ATOM 1633 C C . ALA A 1 205 ? 0.565 -24.233 13.095 1.00 33.00 205 ALA A C 1
ATOM 1635 O O . ALA A 1 205 ? 1.412 -23.462 13.600 1.00 33.00 205 ALA A O 1
#

pLDDT: mean 70.31, std 24.52, range [23.17, 95.94]

Foldseek 3Di:
DDDDDPDDDDPPPDDDDDDDDDPPPDPPPPPDDDPPDDDDDPDPDPPQVLLVLQAAKWWFPDKPLVLVLVLCVVLVNDPVRSVLVSVDTKMKHWDQDPVRAIKMWIQDSVRDIFIDGQVDWGWDDDPQKIKIKHWHQDDPQRKIKIWIWIAHNVRRIWIKIWIWDDDPQKIKIKIATPVGTIMITIIHGDPDPPPDPCVVVVVVD

Sequence (205 aa):
KLSSGLRFPAVKIVERCGAGLLPDWLPRSWESLPSFRWRPVRSGCKSARHKQRWIGHWELESSEDDKAEAVMKAEGVPFVARKVAMRFKPERRFFEGDDGELVGELKTLSGGWSEMSPVHETIFCSAGYKSRTRTEWQGEANVLYTTTTVVGPMGGKTTTTTRHYIEGSRLVSETRAEHGGTYKIVFRKRETPMETPWREASKAA

Organism: NCBI:txid156174

InterPro domains:
  IPR012674 Calycin [G3DSA:2.40.128.20] (52-189)
  IPR012674 Calycin [SSF50814] (54-189)

Secondary structure (DSSP, 8-state):
-----------------SS----TTS-STT--S----PPP----SSHHHHHTTT-EEEEEEEE-HHHHHHHHHHTT--HHHHHHHHH---EEEEEE-TTS-EEEEEE-TTS-EEEE-SSS-EEEEETTEEEEEEEEEETTTTEEEEEEEEE-TTS-EEEEEEEEEEETTEEEEEEEETTS-EEEEEEEEP-S---S-HHHHHH--